Protein AF-A0A3B5LDI6-F1 (afdb_monomer_lite)

Foldseek 3Di:
DDDDDDDDDDDPDPPVVVVVVVVVVVVVVQVVLLVLLFDKDKWFKAFLVGHTFWMKIKGKDWDDDPNHTWIWIWIKTWGDDPNWTWIKIKIFTAGSVRDTPDMDIDTDTHDDFDQPPDPPPDGDGPPPPPPPPDDDDDDDVVVCVQEDEPRSVLSVQLVCFLVLHDDPPDWGWYADPVRDTDIKGKDWDDFDAPPPHRFTWTKIKMWAADPVGDIKIKIWIAGNSSHTAKIDIPPDSIIIGHDPPPPPPVPDD

Organism: NCBI:txid32473

Structure (mmCIF, N/CA/C/O backbone):
data_AF-A0A3B5LDI6-F1
#
_entry.id   AF-A0A3B5LDI6-F1
#
loop_
_atom_site.group_PDB
_atom_site.id
_atom_site.type_symbol
_atom_site.label_atom_id
_atom_site.label_alt_id
_atom_site.label_comp_id
_atom_site.label_asym_id
_atom_site.label_entity_id
_atom_site.label_seq_id
_atom_site.pdbx_PDB_ins_code
_atom_site.Cartn_x
_atom_site.Cartn_y
_atom_site.Cartn_z
_atom_site.occupancy
_atom_site.B_iso_or_equiv
_atom_site.auth_seq_id
_atom_site.auth_comp_id
_atom_site.auth_asym_id
_atom_site.auth_atom_id
_atom_site.pdbx_PDB_model_num
ATOM 1 N N . MET A 1 1 ? -38.873 20.468 -71.335 1.00 37.47 1 MET A N 1
ATOM 2 C CA . MET A 1 1 ? -37.645 19.733 -71.673 1.00 37.47 1 MET A CA 1
ATOM 3 C C . MET A 1 1 ? -36.517 20.671 -71.314 1.00 37.47 1 MET A C 1
ATOM 5 O O . MET A 1 1 ? -36.464 21.736 -71.907 1.00 37.47 1 MET A O 1
ATOM 9 N N . GLU A 1 2 ? -35.698 20.463 -70.305 1.00 40.50 2 GLU A N 1
ATOM 10 C CA . GLU A 1 2 ? -35.574 19.485 -69.218 1.00 40.50 2 GLU A CA 1
ATOM 11 C C . GLU A 1 2 ? -34.598 20.152 -68.221 1.00 40.50 2 GLU A C 1
ATOM 13 O O . GLU A 1 2 ? -33.988 21.171 -68.550 1.00 40.50 2 GLU A O 1
ATOM 18 N N . GLU A 1 3 ? -34.572 19.650 -66.994 1.00 49.72 3 GLU A N 1
ATOM 19 C CA . GLU A 1 3 ? -33.883 20.182 -65.812 1.00 49.72 3 GLU A CA 1
ATOM 20 C C . GLU A 1 3 ? -32.359 20.307 -65.969 1.00 49.72 3 GLU A C 1
ATOM 22 O O . GLU A 1 3 ? -31.753 19.555 -66.723 1.00 49.72 3 GLU A O 1
ATOM 27 N N . ASP A 1 4 ? -31.742 21.191 -65.178 1.00 40.59 4 ASP A N 1
ATOM 28 C CA . ASP A 1 4 ? -30.446 20.874 -64.570 1.00 40.59 4 ASP A CA 1
ATOM 29 C C . ASP A 1 4 ? -30.404 21.458 -63.149 1.00 40.59 4 ASP A C 1
ATOM 31 O O . ASP A 1 4 ? -30.258 22.663 -62.925 1.00 40.59 4 ASP A O 1
ATOM 35 N N . ASP A 1 5 ? -30.640 20.552 -62.204 1.00 46.22 5 ASP A N 1
ATOM 36 C CA . ASP A 1 5 ? -30.519 20.695 -60.759 1.00 46.22 5 ASP A CA 1
ATOM 37 C C . ASP A 1 5 ? -29.039 20.508 -60.388 1.00 46.22 5 ASP A C 1
ATOM 39 O O . ASP A 1 5 ? -28.423 19.496 -60.724 1.00 46.22 5 ASP A O 1
ATOM 43 N N . VAL A 1 6 ? -28.434 21.501 -59.736 1.00 46.81 6 VAL A N 1
ATOM 44 C CA . VAL A 1 6 ? -27.050 21.403 -59.253 1.00 46.81 6 VAL A CA 1
ATOM 45 C C . VAL A 1 6 ? -27.102 20.756 -57.870 1.00 46.81 6 VAL A C 1
ATOM 47 O O . VAL A 1 6 ? -27.636 21.382 -56.950 1.00 46.81 6 VAL A O 1
ATOM 50 N N . PRO A 1 7 ? -26.538 19.551 -57.657 1.00 46.88 7 PRO A N 1
ATOM 51 C CA . PRO A 1 7 ? -26.555 18.960 -56.335 1.00 46.88 7 PRO A CA 1
ATOM 52 C C . PRO A 1 7 ? -25.605 19.745 -55.429 1.00 46.88 7 PRO A C 1
ATOM 54 O O . PRO A 1 7 ? -24.442 19.992 -55.762 1.00 46.88 7 PRO A O 1
ATOM 57 N N . ALA A 1 8 ? -26.119 20.139 -54.266 1.00 46.78 8 ALA A N 1
ATOM 58 C CA . ALA A 1 8 ? -25.320 20.659 -53.173 1.00 46.78 8 ALA A CA 1
ATOM 59 C C . ALA A 1 8 ? -24.258 19.619 -52.785 1.00 46.78 8 ALA A C 1
ATOM 61 O O . ALA A 1 8 ? -24.575 18.472 -52.471 1.00 46.78 8 ALA A O 1
ATOM 62 N N . VAL A 1 9 ? -22.995 20.040 -52.816 1.00 41.62 9 VAL A N 1
ATOM 63 C CA . VAL A 1 9 ? -21.861 19.282 -52.288 1.00 41.62 9 VAL A CA 1
ATOM 64 C C . 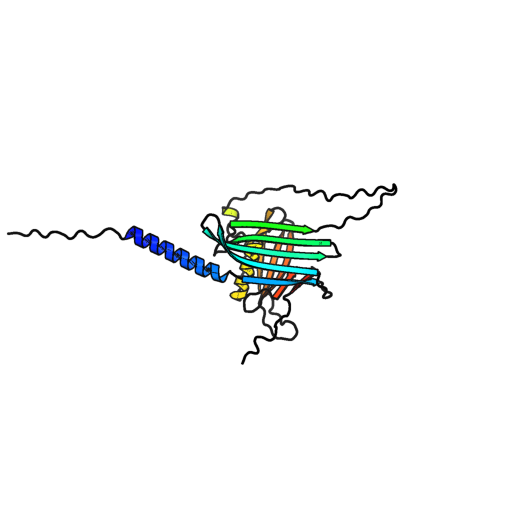VAL A 1 9 ? -22.118 19.027 -50.804 1.00 41.62 9 VAL A C 1
ATOM 66 O O . VAL A 1 9 ? -22.148 19.962 -50.005 1.00 41.62 9 VAL A O 1
ATOM 69 N N . ALA A 1 10 ? -22.331 17.761 -50.447 1.00 48.41 10 ALA A N 1
ATOM 70 C CA . ALA A 1 10 ? -22.313 17.318 -49.065 1.00 48.41 10 ALA A CA 1
ATOM 71 C C . ALA A 1 10 ? -20.888 17.492 -48.522 1.00 48.41 10 ALA A C 1
ATOM 73 O O . ALA A 1 10 ? -19.922 16.997 -49.100 1.00 48.41 10 ALA A O 1
ATOM 74 N N . THR A 1 11 ? -20.766 18.242 -47.433 1.00 48.44 11 THR A N 1
ATOM 75 C CA . THR A 1 11 ? -19.534 18.427 -46.667 1.00 48.44 11 THR A CA 1
ATOM 76 C C . THR A 1 11 ? -19.107 17.104 -46.033 1.00 48.44 11 THR A C 1
ATOM 78 O O . THR A 1 11 ? -19.660 16.692 -45.016 1.00 48.44 11 THR A O 1
ATOM 81 N N . GLU A 1 12 ? -18.112 16.445 -46.624 1.00 53.09 12 GLU A N 1
ATOM 82 C CA . GLU A 1 12 ? -17.308 15.413 -45.967 1.00 53.09 12 GLU A CA 1
ATOM 83 C C . GLU A 1 12 ? -16.320 16.096 -45.009 1.00 53.09 12 GLU A C 1
ATOM 85 O O . GLU A 1 12 ? -15.221 16.481 -45.399 1.00 53.09 12 GLU A O 1
ATOM 90 N N . SER A 1 13 ? -16.719 16.303 -43.754 1.00 55.59 13 SER A N 1
ATOM 91 C CA . SER A 1 13 ? -15.812 16.788 -42.698 1.00 55.59 13 SER A CA 1
ATOM 92 C C . SER A 1 13 ? -16.062 16.145 -41.328 1.00 55.59 13 SER A C 1
ATOM 94 O O . SER A 1 13 ? -15.624 16.670 -40.317 1.00 55.59 13 SER A O 1
ATOM 96 N N . GLN A 1 14 ? -16.766 15.012 -41.269 1.00 60.31 14 GLN A N 1
ATOM 97 C CA . GLN A 1 14 ? -17.229 14.421 -40.005 1.00 60.31 14 GLN A CA 1
ATOM 98 C C . GLN A 1 14 ? -16.306 13.390 -39.310 1.00 60.31 14 GLN A C 1
ATOM 100 O O . GLN A 1 14 ? -16.388 13.305 -38.089 1.00 60.31 14 GLN A O 1
ATOM 105 N N . PRO A 1 15 ? -15.421 12.616 -39.975 1.00 58.84 15 PRO A N 1
ATOM 106 C CA . PRO A 1 15 ? -14.745 11.515 -39.279 1.00 58.84 15 PRO A CA 1
ATOM 107 C C . PRO A 1 15 ? -13.576 11.939 -38.374 1.00 58.84 15 PRO A C 1
ATOM 109 O O . PRO A 1 15 ? -13.293 11.244 -37.404 1.00 58.84 15 PRO A O 1
ATOM 112 N N . GLU A 1 16 ? -12.892 13.052 -38.657 1.00 64.12 16 GLU A N 1
ATOM 113 C CA . GLU A 1 16 ? -11.755 13.516 -37.839 1.00 64.12 16 GLU A CA 1
ATOM 114 C C . GLU A 1 16 ? -12.220 14.242 -36.566 1.00 64.12 16 GLU A C 1
ATOM 116 O O . GLU A 1 16 ? -11.686 14.000 -35.486 1.00 64.12 16 GLU A O 1
ATOM 121 N N . GLU A 1 17 ? -13.273 15.056 -36.670 1.00 72.81 17 GLU A N 1
ATOM 122 C CA . GLU A 1 17 ? -13.843 15.812 -35.546 1.00 72.81 17 GLU A CA 1
ATOM 123 C C . GLU A 1 17 ? -14.545 14.883 -34.532 1.00 72.81 17 GLU A C 1
ATOM 125 O O . GLU A 1 17 ? -14.425 15.072 -33.321 1.00 72.81 17 GLU A O 1
ATOM 130 N N . GLU A 1 18 ? -15.207 13.816 -35.004 1.00 69.69 18 GLU A N 1
ATOM 131 C CA . GLU A 1 18 ? -15.782 12.770 -34.141 1.00 69.69 18 GLU A CA 1
ATOM 132 C C . GLU A 1 18 ? -14.704 11.946 -33.412 1.00 69.69 18 GLU A C 1
ATOM 134 O O . GLU A 1 18 ? -14.900 11.560 -32.257 1.00 69.69 18 GLU A O 1
ATOM 139 N N . LEU A 1 19 ? -13.555 11.694 -34.053 1.00 69.56 19 LEU A N 1
ATOM 140 C CA . LEU A 1 19 ? -12.447 10.945 -33.453 1.00 69.56 19 LEU A CA 1
ATOM 141 C C . LEU A 1 19 ? -11.716 11.767 -32.378 1.00 69.56 19 LEU A C 1
ATOM 143 O O . LEU A 1 19 ? -11.368 11.223 -31.328 1.00 69.56 19 LEU A O 1
ATOM 147 N N . GLU A 1 20 ? -11.519 13.070 -32.608 1.00 75.44 20 GLU A N 1
ATOM 148 C CA . GLU A 1 20 ? -10.975 13.985 -31.596 1.00 75.44 20 GLU A CA 1
ATOM 149 C C . GLU A 1 20 ? -11.929 14.154 -30.409 1.00 75.44 20 GLU A C 1
ATOM 151 O O . GLU A 1 20 ? -11.493 14.063 -29.261 1.00 75.44 20 GLU A O 1
ATOM 156 N N . ALA A 1 21 ? -13.233 14.315 -30.659 1.00 70.19 21 ALA A N 1
ATOM 157 C CA . ALA A 1 21 ? -14.228 14.414 -29.592 1.00 70.19 21 ALA A CA 1
ATOM 158 C C . ALA A 1 21 ? -14.269 13.146 -28.719 1.00 70.19 21 ALA A C 1
ATOM 160 O O . ALA A 1 21 ? -14.286 13.244 -27.491 1.00 70.19 21 ALA A O 1
ATOM 161 N N . ALA A 1 22 ? -14.213 11.959 -29.334 1.00 67.00 22 ALA A N 1
ATOM 162 C CA . ALA A 1 22 ? -14.159 10.689 -28.609 1.00 67.00 22 ALA A CA 1
ATOM 163 C C . ALA A 1 22 ? -12.855 10.524 -27.802 1.00 67.00 22 ALA A C 1
ATOM 165 O O . ALA A 1 22 ? -12.875 10.000 -26.684 1.00 67.00 22 ALA A O 1
ATOM 166 N N . ALA A 1 23 ? -11.721 10.984 -28.342 1.00 70.19 23 ALA A N 1
ATOM 167 C CA . ALA A 1 23 ? -10.441 10.960 -27.636 1.00 70.19 23 ALA A CA 1
ATOM 168 C C . ALA A 1 23 ? -10.435 11.907 -26.423 1.00 70.19 23 ALA A C 1
ATOM 170 O O . ALA A 1 23 ? -9.952 11.530 -25.354 1.00 70.19 23 ALA A O 1
ATOM 171 N N . GLU A 1 24 ? -10.997 13.109 -26.557 1.00 72.38 24 GLU A N 1
ATOM 172 C CA . GLU A 1 24 ? -11.124 14.073 -25.457 1.00 72.38 24 GLU A CA 1
ATOM 173 C C . GLU A 1 24 ? -12.099 13.593 -24.370 1.00 72.38 24 GLU A C 1
ATOM 175 O O . GLU A 1 24 ? -11.802 13.712 -23.179 1.00 72.38 24 GLU A O 1
ATOM 180 N N . GLU A 1 25 ? -13.221 12.968 -24.743 1.00 72.12 25 GLU A N 1
ATOM 181 C CA . GLU A 1 25 ? -14.159 12.383 -23.774 1.00 72.12 25 GLU A CA 1
ATOM 182 C C . GLU A 1 25 ? -13.515 11.233 -22.978 1.00 72.12 25 GLU A C 1
ATOM 184 O O . GLU A 1 25 ? -13.640 11.181 -21.750 1.00 72.12 25 GLU A O 1
ATOM 189 N N . SER A 1 26 ? -12.743 10.367 -23.649 1.00 69.31 26 SER A N 1
ATOM 190 C CA . SER A 1 26 ? -11.982 9.289 -22.999 1.00 69.31 26 SER A CA 1
ATOM 191 C C . SER A 1 26 ? -10.950 9.829 -22.004 1.00 69.31 26 SER A C 1
ATOM 193 O O . SER A 1 26 ? -10.861 9.324 -20.882 1.00 69.31 26 SER A O 1
ATOM 195 N N . LYS A 1 27 ? -10.196 10.874 -22.379 1.00 72.25 27 LYS A N 1
ATOM 196 C CA . LYS A 1 27 ? -9.229 11.526 -21.478 1.00 72.25 27 LYS A CA 1
ATOM 197 C C . LYS A 1 27 ? -9.919 12.132 -20.260 1.00 72.25 27 LYS A C 1
ATOM 199 O O . LYS A 1 27 ? -9.466 11.933 -19.136 1.00 72.25 27 LYS A O 1
ATOM 204 N N . HIS A 1 28 ? -11.041 12.824 -20.458 1.00 74.50 28 HIS A N 1
ATOM 205 C CA . HIS A 1 28 ? -11.775 13.453 -19.361 1.00 74.50 28 HIS A CA 1
ATOM 206 C C . HIS A 1 28 ? -12.363 12.416 -18.383 1.00 74.50 28 HIS A C 1
ATOM 208 O O . HIS A 1 28 ? -12.380 12.632 -17.163 1.00 74.50 28 HIS A O 1
ATOM 214 N N . GLU A 1 29 ? -12.839 11.266 -18.882 1.00 73.81 29 GLU A N 1
ATOM 215 C CA . GLU A 1 29 ? -13.284 10.159 -18.025 1.00 73.81 29 GLU A CA 1
ATOM 216 C C . GLU A 1 29 ? -12.118 9.570 -17.214 1.00 73.81 29 GLU A C 1
ATOM 218 O O . GLU A 1 29 ? -12.270 9.282 -16.020 1.00 73.81 29 GLU A O 1
ATOM 223 N N . GLU A 1 30 ? -10.951 9.416 -17.839 1.00 74.81 30 GLU A N 1
ATOM 224 C CA . GLU A 1 30 ? -9.737 8.918 -17.193 1.00 74.81 30 GLU A CA 1
ATOM 225 C C . GLU A 1 30 ? -9.221 9.878 -16.112 1.00 74.81 30 GLU A C 1
ATOM 227 O O . GLU A 1 30 ? -9.039 9.464 -14.964 1.00 74.81 30 GLU A O 1
ATOM 232 N N . GLU A 1 31 ? -9.113 11.176 -16.403 1.00 75.38 31 GLU A N 1
ATOM 233 C CA . GLU A 1 31 ? -8.757 12.207 -15.417 1.00 75.38 31 GLU A CA 1
ATOM 234 C C . GLU A 1 31 ? -9.732 12.221 -14.230 1.00 75.38 31 GLU A C 1
ATOM 236 O O . GLU A 1 31 ? -9.322 12.263 -13.066 1.00 75.38 31 GLU A O 1
ATOM 241 N N . SER A 1 32 ? -11.034 12.084 -14.502 1.00 79.56 32 SER A N 1
ATOM 242 C CA . SER A 1 32 ? -12.073 12.003 -13.466 1.00 79.56 32 SER A CA 1
ATOM 243 C C . SER A 1 32 ? -11.948 10.751 -12.584 1.00 79.56 32 SER A C 1
ATOM 245 O O . SER A 1 32 ? -12.346 10.764 -11.409 1.00 79.56 32 SER A O 1
ATOM 247 N N . LYS A 1 33 ? -11.429 9.640 -13.127 1.00 81.44 33 LYS A N 1
ATOM 248 C CA . LYS A 1 33 ? -11.108 8.424 -12.359 1.00 81.44 33 LYS A CA 1
ATOM 249 C C . LYS A 1 33 ? -9.853 8.638 -11.518 1.00 81.44 33 LYS A C 1
ATOM 251 O O . LYS A 1 33 ? -9.893 8.353 -10.319 1.00 81.44 33 LYS A O 1
ATOM 256 N N . LEU A 1 34 ? -8.793 9.191 -12.108 1.00 83.44 34 LEU A N 1
ATOM 257 C CA . LEU A 1 34 ? -7.514 9.453 -11.441 1.00 83.44 34 LEU A CA 1
ATOM 258 C C . LEU A 1 34 ? -7.659 10.462 -10.294 1.00 83.44 34 LEU A C 1
ATOM 260 O O . LEU A 1 34 ? -7.063 10.280 -9.233 1.00 83.44 34 LEU A O 1
ATOM 264 N N . GLN A 1 35 ? -8.517 11.478 -10.437 1.00 86.38 35 GLN A N 1
ATOM 265 C CA . GLN A 1 35 ? -8.743 12.479 -9.388 1.00 86.38 35 GLN A CA 1
ATOM 266 C C . GLN A 1 35 ? -9.269 11.859 -8.083 1.00 86.38 35 GLN A C 1
ATOM 268 O O . GLN A 1 35 ? -8.972 12.346 -6.992 1.00 86.38 35 GLN A O 1
ATOM 273 N N . LYS A 1 36 ? -10.002 10.740 -8.162 1.00 82.81 36 LYS A N 1
ATOM 274 C CA . LYS A 1 36 ? -10.495 10.003 -6.982 1.00 82.81 36 LYS A CA 1
ATOM 275 C C . LYS A 1 36 ? -9.390 9.229 -6.257 1.00 82.81 36 LYS A C 1
ATOM 277 O O . LYS A 1 36 ? -9.611 8.781 -5.131 1.00 82.81 36 LYS A O 1
ATOM 282 N N . CYS A 1 37 ? -8.230 9.063 -6.887 1.00 84.38 37 CYS A N 1
ATOM 283 C CA . CYS A 1 37 ? -7.062 8.395 -6.321 1.00 84.38 37 CYS A CA 1
ATOM 284 C C . CYS A 1 37 ? -6.137 9.355 -5.560 1.00 84.38 37 CYS A C 1
ATOM 286 O O . CYS A 1 37 ? -5.249 8.874 -4.867 1.00 84.38 37 CYS A O 1
ATOM 288 N N . VAL A 1 38 ? -6.347 10.675 -5.641 1.00 92.81 38 VAL A N 1
ATOM 289 C CA . VAL A 1 38 ? -5.506 11.692 -4.987 1.00 92.81 38 VAL A CA 1
ATOM 290 C C . VAL A 1 38 ? -5.809 11.778 -3.492 1.00 92.81 38 VAL A C 1
ATOM 292 O O . VAL A 1 38 ? -6.956 11.977 -3.086 1.00 92.81 38 VAL A O 1
ATOM 295 N N . PHE A 1 39 ? -4.779 11.656 -2.655 1.00 94.19 39 PHE A N 1
ATOM 296 C CA . PHE A 1 39 ? -4.866 11.857 -1.205 1.00 94.19 39 PHE A CA 1
ATOM 297 C C . PHE A 1 39 ? -3.471 11.994 -0.584 1.00 94.19 39 PHE A C 1
ATOM 299 O O . PHE A 1 39 ? -2.461 11.720 -1.221 1.00 94.19 39 PHE A O 1
ATOM 306 N N . SER A 1 40 ? -3.415 12.372 0.693 1.00 94.75 40 SER A N 1
ATOM 307 C CA . SER A 1 40 ? -2.191 12.332 1.496 1.00 94.75 40 SER A CA 1
ATOM 308 C C . SER A 1 40 ? -2.516 11.990 2.947 1.00 94.75 40 SER A C 1
ATOM 310 O O . SER A 1 40 ? -3.511 12.488 3.476 1.00 94.75 40 SER A O 1
ATOM 312 N N . GLU A 1 41 ? -1.723 11.123 3.578 1.00 92.94 41 GLU A N 1
ATOM 313 C CA . GLU A 1 41 ? -1.900 10.680 4.963 1.00 92.94 41 GLU A CA 1
ATOM 314 C C . GLU A 1 41 ? -0.572 10.393 5.678 1.00 92.94 41 GLU A C 1
ATOM 316 O O . GLU A 1 41 ? 0.446 10.102 5.050 1.00 92.94 41 GLU A O 1
ATOM 321 N N . SER A 1 42 ? -0.593 10.470 7.012 1.00 92.00 42 SER A N 1
ATOM 322 C CA . SER A 1 42 ? 0.536 10.129 7.881 1.00 92.00 42 SER A CA 1
ATOM 323 C C . SER A 1 42 ? 0.061 9.419 9.156 1.00 92.00 42 SER A C 1
ATOM 325 O O . SER A 1 42 ? -1.021 9.692 9.687 1.00 92.00 42 SER A O 1
ATOM 327 N N . LEU A 1 43 ? 0.855 8.451 9.607 1.00 91.69 43 LEU A N 1
ATOM 328 C CA . LEU A 1 43 ? 0.637 7.579 10.753 1.00 91.69 43 LEU A CA 1
ATOM 329 C C . LEU A 1 43 ? 1.921 7.518 11.592 1.00 91.69 43 LEU A C 1
ATOM 331 O O . LEU A 1 43 ? 3.030 7.511 11.061 1.00 91.69 43 LEU A O 1
ATOM 335 N N . LEU A 1 44 ? 1.787 7.370 12.909 1.00 91.00 44 LEU A N 1
ATOM 336 C CA . LEU A 1 44 ? 2.923 7.051 13.774 1.00 91.00 44 LEU A CA 1
ATOM 337 C C . LEU A 1 44 ? 3.221 5.562 13.735 1.00 91.00 44 LEU A C 1
ATOM 339 O O . LEU A 1 44 ? 2.322 4.727 13.837 1.00 91.00 44 LEU A O 1
ATOM 343 N N . VAL A 1 45 ? 4.505 5.237 13.683 1.00 89.25 45 VAL A N 1
ATOM 344 C CA . VAL A 1 45 ? 5.015 3.887 13.900 1.00 89.25 45 VAL A CA 1
ATOM 345 C C . VAL A 1 45 ? 5.236 3.722 15.400 1.00 89.25 45 VAL A C 1
ATOM 347 O O . VAL A 1 45 ? 6.020 4.457 15.999 1.00 89.25 45 VAL A O 1
ATOM 350 N N . MET A 1 46 ? 4.535 2.780 16.024 1.00 88.81 46 MET A N 1
ATOM 351 C CA . MET A 1 46 ? 4.550 2.563 17.471 1.00 88.81 46 MET A CA 1
ATOM 352 C C . MET A 1 46 ? 5.012 1.149 17.825 1.00 88.81 46 MET A C 1
ATOM 354 O O . MET A 1 46 ? 4.684 0.192 17.123 1.00 88.81 46 MET A O 1
ATOM 358 N N . SER A 1 47 ? 5.717 1.006 18.945 1.00 87.25 47 SER A N 1
ATOM 359 C CA . SER A 1 47 ? 5.979 -0.293 19.567 1.00 87.25 47 SER A CA 1
ATOM 360 C C . SER A 1 47 ? 4.740 -0.820 20.293 1.00 87.25 47 SER A C 1
ATOM 362 O O . SER A 1 47 ? 3.847 -0.054 20.671 1.00 87.25 47 SER A O 1
ATOM 364 N N . ASP A 1 48 ? 4.704 -2.124 20.564 1.00 82.88 48 ASP A N 1
ATOM 365 C CA . ASP A 1 48 ? 3.643 -2.740 21.374 1.00 82.88 48 ASP A CA 1
ATOM 366 C C . ASP A 1 48 ? 3.571 -2.164 22.809 1.00 82.88 48 ASP A C 1
ATOM 368 O O . ASP A 1 48 ? 2.505 -2.166 23.424 1.00 82.88 48 ASP A O 1
ATOM 372 N N . CYS A 1 49 ? 4.667 -1.585 23.318 1.00 82.00 49 CYS A N 1
ATOM 373 C CA . CYS A 1 49 ? 4.707 -0.868 24.600 1.00 82.00 49 CYS A CA 1
ATOM 374 C C . CYS A 1 49 ? 4.174 0.578 24.518 1.00 82.00 49 CYS A C 1
ATOM 376 O O . CYS A 1 49 ? 4.177 1.289 25.522 1.00 82.00 49 CYS A O 1
ATOM 378 N N . GLY A 1 50 ? 3.746 1.038 23.337 1.00 81.19 50 GLY A N 1
ATOM 379 C CA . GLY A 1 50 ? 3.204 2.381 23.111 1.00 81.19 50 GLY A CA 1
ATOM 380 C C . GLY A 1 50 ? 4.248 3.469 22.839 1.00 81.19 50 GLY A C 1
ATOM 381 O O . GLY A 1 50 ? 3.885 4.641 22.752 1.00 81.19 50 GLY A O 1
ATOM 382 N N . GLY A 1 51 ? 5.526 3.111 22.689 1.00 86.19 51 GLY A N 1
ATOM 383 C CA . GLY A 1 51 ? 6.584 4.061 22.334 1.00 86.19 51 GLY A CA 1
ATOM 384 C C . GLY A 1 51 ? 6.536 4.424 20.851 1.00 86.19 51 GLY A C 1
ATOM 385 O O . GLY A 1 51 ? 6.311 3.552 20.016 1.00 86.19 51 GLY A O 1
ATOM 386 N N . VAL A 1 52 ? 6.765 5.693 20.512 1.00 90.38 52 VAL A N 1
ATOM 387 C CA . VAL A 1 52 ? 6.877 6.137 19.115 1.00 90.38 52 VAL A CA 1
ATOM 388 C C . VAL A 1 52 ? 8.262 5.771 18.586 1.00 90.38 52 VAL A C 1
ATOM 390 O O . VAL A 1 52 ? 9.271 6.174 19.159 1.00 90.38 52 VAL A O 1
ATOM 393 N N . LEU A 1 53 ? 8.294 5.000 17.504 1.00 90.56 53 LEU A N 1
ATOM 394 C CA . LEU A 1 53 ? 9.510 4.526 16.841 1.00 90.56 53 LEU A CA 1
ATOM 395 C C . LEU A 1 53 ? 9.815 5.296 15.552 1.00 90.56 53 LEU A C 1
ATOM 397 O O . LEU A 1 53 ? 10.953 5.270 15.088 1.00 90.56 53 LEU A O 1
ATOM 401 N N . GLY A 1 54 ? 8.814 5.950 14.958 1.00 92.50 54 GLY A N 1
ATOM 402 C CA . GLY A 1 54 ? 8.952 6.618 13.668 1.00 92.50 54 GLY A CA 1
ATOM 403 C C . GLY A 1 54 ? 7.625 7.070 13.062 1.00 92.50 54 GLY A C 1
ATOM 404 O O . GLY A 1 54 ? 6.613 7.172 13.760 1.00 92.50 54 GLY A O 1
ATOM 405 N N . GLU A 1 55 ? 7.632 7.297 11.753 1.00 94.19 55 GLU A N 1
ATOM 406 C CA . GLU A 1 55 ? 6.493 7.784 10.972 1.00 94.19 55 GLU A CA 1
ATOM 407 C C . GLU A 1 55 ? 6.351 6.995 9.664 1.00 94.19 55 GLU A C 1
ATOM 409 O O . GLU A 1 55 ? 7.334 6.643 9.004 1.00 94.19 55 GLU A O 1
ATOM 414 N N . PHE A 1 56 ? 5.100 6.738 9.296 1.00 94.50 56 PHE A N 1
ATOM 415 C CA . PHE A 1 56 ? 4.695 6.279 7.979 1.00 94.50 56 PHE A CA 1
ATOM 416 C C . PHE A 1 56 ? 3.894 7.386 7.294 1.00 94.50 56 PHE A C 1
ATOM 418 O O . PHE A 1 56 ? 2.948 7.896 7.883 1.00 94.50 56 PHE A O 1
ATOM 425 N N . SER A 1 57 ? 4.214 7.718 6.050 1.00 94.88 57 SER A N 1
ATOM 426 C CA . SER A 1 57 ? 3.449 8.659 5.235 1.00 94.88 57 SER A CA 1
ATOM 427 C C . SER A 1 57 ? 3.198 8.109 3.838 1.00 94.88 57 SER A C 1
ATOM 429 O O . SER A 1 57 ? 3.968 7.294 3.326 1.00 94.88 57 SER A O 1
ATOM 431 N N . MET A 1 58 ? 2.096 8.547 3.233 1.00 95.62 58 MET A N 1
ATOM 432 C CA . MET A 1 58 ? 1.716 8.189 1.872 1.00 95.62 58 MET A CA 1
ATOM 433 C C . MET A 1 58 ? 1.002 9.356 1.192 1.00 95.62 58 MET A C 1
ATOM 435 O O . MET A 1 58 ? 0.058 9.906 1.757 1.00 95.62 58 MET A O 1
ATOM 439 N N . SER A 1 59 ? 1.411 9.702 -0.025 1.00 97.06 59 SER A N 1
ATOM 440 C CA . SER A 1 59 ? 0.729 10.665 -0.889 1.00 97.06 59 SER A CA 1
ATOM 441 C C . SER A 1 59 ? 0.521 10.100 -2.287 1.00 97.06 59 SER A C 1
ATOM 443 O O . SER A 1 59 ? 1.297 9.271 -2.760 1.00 97.06 59 SER A O 1
ATOM 445 N N . VAL A 1 60 ? -0.553 10.542 -2.932 1.00 97.31 60 VAL A N 1
ATOM 446 C CA . VAL A 1 60 ? -0.878 10.232 -4.321 1.00 97.31 60 VAL A CA 1
ATOM 447 C C . VAL A 1 60 ? -1.279 11.519 -5.018 1.00 97.31 60 VAL A C 1
ATOM 449 O O . VAL A 1 60 ? -2.174 12.221 -4.542 1.00 97.31 60 VAL A O 1
ATOM 452 N N . GLU A 1 61 ? -0.632 11.813 -6.138 1.00 96.88 61 GLU A N 1
ATOM 453 C CA . GLU A 1 61 ? -0.812 13.042 -6.914 1.00 96.88 61 GLU A CA 1
ATOM 454 C C . GLU A 1 61 ? -1.029 12.708 -8.394 1.00 96.88 61 GLU A C 1
ATOM 456 O O . GLU A 1 61 ? -0.521 11.702 -8.889 1.00 96.88 61 GLU A O 1
ATOM 461 N N . LEU A 1 62 ? -1.792 13.543 -9.105 1.00 95.69 62 LEU A N 1
ATOM 462 C CA . LEU A 1 62 ? -1.931 13.435 -10.560 1.00 95.69 62 LEU A CA 1
ATOM 463 C C . LEU A 1 62 ? -0.610 13.813 -11.228 1.00 95.69 62 LEU A C 1
ATOM 465 O O . LEU A 1 62 ? 0.014 14.807 -10.858 1.00 95.69 62 LEU A O 1
ATOM 469 N N . THR A 1 63 ? -0.205 13.053 -12.237 1.00 94.69 63 THR A N 1
ATOM 470 C CA . THR A 1 63 ? 0.990 13.351 -13.025 1.00 94.69 63 THR A CA 1
ATOM 471 C C . THR A 1 63 ? 0.867 12.775 -14.433 1.00 94.69 63 THR A C 1
ATOM 473 O O . THR A 1 63 ? -0.176 12.256 -14.822 1.00 94.69 63 THR A O 1
ATOM 476 N N . HIS A 1 64 ? 1.941 12.884 -15.207 1.00 91.50 64 HIS A N 1
ATOM 477 C CA . HIS A 1 64 ? 2.078 12.221 -16.494 1.00 91.50 64 HIS A CA 1
ATOM 478 C C . HIS A 1 64 ? 3.395 11.448 -16.531 1.00 91.50 64 HIS A C 1
ATOM 480 O O . HIS A 1 64 ? 4.422 11.926 -16.035 1.00 91.50 64 HIS A O 1
ATOM 486 N N . ARG A 1 65 ? 3.393 10.276 -17.168 1.00 90.19 65 ARG A N 1
ATOM 487 C CA . ARG A 1 65 ? 4.609 9.506 -17.464 1.00 90.19 65 ARG A CA 1
ATOM 488 C C . ARG A 1 65 ? 4.571 9.122 -18.933 1.00 90.19 65 ARG A C 1
ATOM 490 O O . ARG A 1 65 ? 3.560 8.638 -19.409 1.00 90.19 65 ARG A O 1
ATOM 497 N N . ALA A 1 66 ? 5.649 9.404 -19.664 1.00 85.38 66 ALA A N 1
ATOM 498 C CA . ALA A 1 66 ? 5.711 9.174 -21.111 1.00 85.38 66 ALA A CA 1
ATOM 499 C C . ALA A 1 66 ? 4.512 9.759 -21.904 1.00 85.38 66 ALA A C 1
ATOM 501 O O . ALA A 1 66 ? 4.106 9.187 -22.905 1.00 85.38 66 ALA A O 1
ATOM 502 N N . LEU A 1 67 ? 3.996 10.925 -21.480 1.00 83.75 67 LEU A N 1
ATOM 503 C CA . LEU A 1 67 ? 2.812 11.619 -22.029 1.00 83.75 67 LEU A CA 1
ATOM 504 C C . LEU A 1 67 ? 1.451 10.972 -21.715 1.00 83.75 67 LEU A C 1
ATOM 506 O O . LEU A 1 67 ? 0.428 11.525 -22.110 1.00 83.75 67 LEU A O 1
ATOM 510 N N . GLU A 1 68 ? 1.417 9.878 -20.958 1.00 85.75 68 GLU A N 1
ATOM 511 C CA . GLU A 1 68 ? 0.179 9.246 -20.500 1.00 85.75 68 GLU A CA 1
ATOM 512 C C . GLU A 1 68 ? -0.217 9.779 -19.108 1.00 85.75 68 GLU A C 1
ATOM 514 O O . GLU A 1 68 ? 0.641 9.841 -18.211 1.00 85.75 68 GLU A O 1
ATOM 519 N N . PRO A 1 69 ? -1.486 10.189 -18.903 1.00 91.50 69 PRO A N 1
ATOM 520 C CA . PRO A 1 69 ? -2.005 10.549 -17.587 1.00 91.50 69 PRO A CA 1
ATOM 521 C C . PRO A 1 69 ? -1.887 9.381 -16.605 1.00 91.50 69 PRO A C 1
ATOM 523 O O . PRO A 1 69 ? -2.278 8.252 -16.891 1.00 91.50 69 PRO A O 1
ATOM 526 N N . CYS A 1 70 ? -1.354 9.642 -15.418 1.00 94.94 70 CYS A N 1
ATOM 527 C CA . CYS A 1 70 ? -1.237 8.637 -14.368 1.00 94.94 70 CYS A CA 1
ATOM 528 C C . CYS A 1 70 ? -1.268 9.292 -12.981 1.00 94.94 70 CYS A C 1
ATOM 530 O O . CYS A 1 70 ? -1.446 10.505 -12.836 1.00 94.94 70 CYS A O 1
ATOM 532 N N . VAL A 1 71 ? -1.111 8.488 -11.934 1.00 96.44 71 VAL A N 1
ATOM 533 C CA . VAL A 1 71 ? -0.802 8.989 -10.594 1.00 96.44 71 VAL A CA 1
ATOM 534 C C . VAL A 1 71 ? 0.602 8.595 -10.180 1.00 96.44 71 VAL A C 1
ATOM 536 O O . VAL A 1 71 ? 1.077 7.512 -10.516 1.00 96.44 71 VAL A O 1
ATOM 539 N N . ILE A 1 72 ? 1.242 9.460 -9.401 1.00 97.44 72 ILE A N 1
ATOM 540 C CA . ILE A 1 72 ? 2.455 9.125 -8.664 1.00 97.44 72 ILE A CA 1
ATOM 541 C C . ILE A 1 72 ? 2.092 8.885 -7.206 1.00 97.44 72 ILE A C 1
ATOM 543 O O . ILE A 1 72 ? 1.477 9.732 -6.559 1.00 97.44 72 ILE A O 1
ATOM 547 N N . LEU A 1 73 ? 2.452 7.711 -6.701 1.00 97.75 73 LEU A N 1
ATOM 548 C CA . LEU A 1 73 ? 2.351 7.349 -5.297 1.00 97.75 73 LEU A CA 1
ATOM 549 C C . LEU A 1 73 ? 3.730 7.462 -4.663 1.00 97.75 73 LEU A C 1
ATOM 551 O O . LEU A 1 73 ? 4.678 6.843 -5.137 1.00 97.75 73 LEU A O 1
ATOM 555 N N . HIS A 1 74 ? 3.815 8.184 -3.552 1.00 98.06 74 HIS A N 1
ATOM 556 C CA . HIS A 1 74 ? 4.982 8.194 -2.681 1.00 98.06 74 HIS A CA 1
ATOM 557 C C . HIS A 1 74 ? 4.594 7.653 -1.314 1.00 98.06 74 HIS A C 1
ATOM 559 O O . HIS A 1 74 ? 3.744 8.229 -0.642 1.00 98.06 74 HIS A O 1
ATOM 565 N N . ALA A 1 75 ? 5.241 6.579 -0.875 1.00 97.06 75 ALA A N 1
ATOM 566 C CA . ALA A 1 75 ? 5.095 6.053 0.474 1.00 97.06 75 ALA A CA 1
ATOM 567 C C . ALA A 1 75 ? 6.455 5.969 1.163 1.00 97.06 75 ALA A C 1
ATOM 569 O O . ALA A 1 75 ? 7.462 5.601 0.555 1.00 97.06 75 ALA A O 1
ATOM 570 N N . ARG A 1 76 ? 6.498 6.301 2.451 1.00 95.81 76 ARG A N 1
ATOM 571 C CA . ARG A 1 76 ? 7.715 6.230 3.257 1.00 95.81 76 ARG A CA 1
ATOM 572 C C . ARG A 1 76 ? 7.385 5.758 4.659 1.00 95.81 76 ARG A C 1
ATOM 574 O O . ARG A 1 76 ? 6.548 6.344 5.325 1.00 95.81 76 ARG A O 1
ATOM 581 N N . SER A 1 77 ? 8.100 4.749 5.128 1.00 92.69 77 SER A N 1
ATOM 582 C CA . SER A 1 77 ? 8.159 4.352 6.531 1.00 92.69 77 SER A CA 1
ATOM 583 C C . SER A 1 77 ? 9.579 4.583 7.013 1.00 92.69 77 SER A C 1
ATOM 585 O O . SER A 1 77 ? 10.507 4.045 6.419 1.00 92.69 77 SER A O 1
ATOM 587 N N . HIS A 1 78 ? 9.782 5.362 8.066 1.00 92.44 78 HIS A N 1
ATOM 588 C CA . HIS A 1 78 ? 11.111 5.550 8.643 1.00 92.44 78 HIS A CA 1
ATOM 589 C C . HIS A 1 78 ? 11.027 5.595 10.163 1.00 92.44 78 HIS A C 1
ATOM 591 O O . HIS A 1 78 ? 10.065 6.109 10.730 1.00 92.44 78 HIS A O 1
ATOM 597 N N . GLY A 1 79 ? 12.035 5.048 10.829 1.00 90.06 79 GLY A N 1
ATOM 598 C CA . GLY A 1 79 ? 12.093 5.007 12.282 1.00 90.06 79 GLY A CA 1
ATOM 599 C C . GLY A 1 79 ? 13.382 4.380 12.782 1.00 90.06 79 GLY A C 1
ATOM 600 O O . GLY A 1 79 ? 14.348 4.232 12.032 1.00 90.06 79 GLY A O 1
ATOM 601 N N . ALA A 1 80 ? 13.393 4.004 14.055 1.00 86.62 80 ALA A N 1
ATOM 602 C CA . ALA A 1 80 ? 14.476 3.236 14.647 1.00 86.62 80 ALA A CA 1
ATOM 603 C C . ALA A 1 80 ? 13.927 2.084 15.492 1.00 86.62 80 ALA A C 1
ATOM 605 O O . ALA A 1 80 ? 13.033 2.278 16.317 1.00 86.62 80 ALA A O 1
ATOM 606 N N . ILE A 1 81 ? 14.499 0.895 15.308 1.00 80.75 81 ILE A N 1
ATOM 607 C CA . ILE A 1 81 ? 14.240 -0.288 16.137 1.00 80.75 81 ILE A CA 1
ATOM 608 C C . ILE A 1 81 ? 15.532 -0.588 16.892 1.00 80.75 81 ILE A C 1
ATOM 610 O O . ILE A 1 81 ? 16.601 -0.656 16.287 1.00 80.75 81 ILE A O 1
ATOM 614 N N . ASP A 1 82 ? 15.453 -0.678 18.221 1.00 81.19 82 ASP A N 1
ATOM 615 C CA . ASP A 1 82 ? 16.610 -0.870 19.109 1.00 81.19 82 ASP A CA 1
ATOM 616 C C . ASP A 1 82 ? 17.767 0.113 18.835 1.00 81.19 82 ASP A C 1
ATOM 618 O O . ASP A 1 82 ? 18.948 -0.228 18.871 1.00 81.19 82 ASP A O 1
ATOM 622 N N . GLY A 1 83 ? 17.418 1.363 18.509 1.00 79.44 83 GLY A N 1
ATOM 623 C CA . GLY A 1 83 ? 18.374 2.428 18.189 1.00 79.44 83 GLY A CA 1
ATOM 624 C C . GLY A 1 83 ? 19.009 2.340 16.796 1.00 79.44 83 GLY A C 1
ATOM 625 O O . GLY A 1 83 ? 19.753 3.245 16.425 1.00 79.44 83 GLY A O 1
ATOM 626 N N . SER A 1 84 ? 18.704 1.308 16.006 1.00 83.25 84 SER A N 1
ATOM 627 C CA . SER A 1 84 ? 19.166 1.167 14.621 1.00 83.25 84 SER A CA 1
ATOM 628 C C . SER A 1 84 ? 18.145 1.786 13.658 1.00 83.25 84 SER A C 1
ATOM 630 O O . SER A 1 84 ? 16.998 1.330 13.626 1.00 83.25 84 SER A O 1
ATOM 632 N N . PRO A 1 85 ? 18.508 2.828 12.883 1.00 88.50 85 PRO A N 1
ATOM 633 C CA . PRO A 1 85 ? 17.601 3.427 11.909 1.00 88.50 85 PRO A CA 1
ATOM 634 C C . PRO A 1 85 ? 17.196 2.424 10.832 1.00 88.50 85 PRO A C 1
ATOM 636 O O . PRO A 1 85 ? 18.049 1.751 10.263 1.00 88.50 85 PRO A O 1
ATOM 639 N N . CYS A 1 86 ? 15.918 2.363 10.498 1.00 89.19 86 CYS A N 1
ATOM 640 C CA . CYS A 1 86 ? 15.402 1.510 9.435 1.00 89.19 86 CYS A CA 1
ATOM 641 C C . CYS A 1 86 ? 14.265 2.204 8.694 1.00 89.19 86 CYS A C 1
ATOM 643 O O . CYS A 1 86 ? 13.625 3.121 9.224 1.00 89.19 86 CYS A O 1
ATOM 645 N N . GLY A 1 87 ? 13.992 1.759 7.475 1.00 91.50 87 GLY A N 1
ATOM 646 C CA . GLY A 1 87 ? 12.884 2.301 6.717 1.00 91.50 87 GLY A CA 1
ATOM 647 C C . GLY A 1 87 ? 12.689 1.669 5.354 1.00 91.50 87 GLY A C 1
ATOM 648 O O . GLY A 1 87 ? 13.517 0.905 4.866 1.00 91.50 87 GLY A O 1
ATOM 649 N N . THR A 1 88 ? 11.577 2.053 4.748 1.00 92.44 88 THR A N 1
ATOM 650 C CA . THR A 1 88 ? 11.166 1.667 3.405 1.00 92.44 88 THR A CA 1
ATOM 651 C C . THR A 1 88 ? 10.660 2.910 2.691 1.00 92.44 88 THR A C 1
ATOM 653 O O . THR A 1 88 ? 9.946 3.721 3.287 1.00 92.44 88 THR A O 1
ATOM 656 N N . SER A 1 89 ? 10.994 3.070 1.420 1.00 95.62 89 SER A N 1
ATOM 657 C CA . SER A 1 89 ? 10.409 4.079 0.543 1.00 95.62 89 SER A CA 1
ATOM 658 C C . SER A 1 89 ? 9.969 3.445 -0.763 1.00 95.62 89 SER A C 1
ATOM 660 O O . SER A 1 89 ? 10.700 2.634 -1.324 1.00 95.62 89 SER A O 1
ATOM 662 N N . VAL A 1 90 ? 8.795 3.852 -1.234 1.00 97.44 90 VAL A N 1
ATOM 663 C CA . VAL A 1 90 ? 8.204 3.415 -2.496 1.00 97.44 90 VAL A CA 1
ATOM 664 C C . VAL A 1 90 ? 7.800 4.649 -3.289 1.00 97.44 90 VAL A C 1
ATOM 666 O O . VAL A 1 90 ? 7.110 5.518 -2.751 1.00 97.44 90 VAL A O 1
ATOM 669 N N . THR A 1 91 ? 8.215 4.718 -4.549 1.00 98.00 91 THR A N 1
ATOM 670 C CA . THR A 1 91 ? 7.697 5.673 -5.535 1.00 98.00 91 THR A CA 1
ATOM 671 C C . THR A 1 91 ? 7.151 4.880 -6.707 1.00 98.00 91 THR A C 1
ATOM 673 O O . THR A 1 91 ? 7.912 4.145 -7.317 1.00 98.00 91 THR A O 1
ATOM 676 N N . ALA A 1 92 ? 5.864 5.005 -7.025 1.00 97.44 92 ALA A N 1
ATOM 677 C CA . ALA A 1 92 ? 5.233 4.233 -8.095 1.00 97.44 92 ALA A CA 1
ATOM 678 C C . ALA A 1 92 ? 4.398 5.121 -9.021 1.00 97.44 92 ALA A C 1
ATOM 680 O O . ALA A 1 92 ? 3.624 5.949 -8.544 1.00 97.44 92 ALA A O 1
ATOM 681 N N . TYR A 1 93 ? 4.516 4.908 -10.329 1.00 96.75 93 TYR A N 1
ATOM 682 C CA . TYR A 1 93 ? 3.671 5.519 -11.355 1.00 96.75 93 TYR A CA 1
ATOM 683 C C . TYR A 1 93 ? 2.600 4.514 -11.775 1.00 96.75 93 TYR A C 1
ATOM 685 O O . TYR A 1 93 ? 2.927 3.420 -12.237 1.00 96.75 93 TYR A O 1
ATOM 693 N N . LEU A 1 94 ? 1.329 4.873 -11.590 1.00 95.44 94 LEU A N 1
ATOM 694 C CA . LEU A 1 94 ? 0.192 3.966 -11.745 1.00 95.44 94 LEU A CA 1
ATOM 695 C C . LEU A 1 94 ? -0.865 4.548 -12.686 1.00 95.44 94 LEU A C 1
ATOM 697 O O . LEU A 1 94 ? -1.263 5.703 -12.527 1.00 95.44 94 LEU A O 1
ATOM 701 N N . THR A 1 95 ? -1.377 3.740 -13.611 1.00 92.81 95 THR A N 1
ATOM 702 C CA . THR A 1 95 ? -2.522 4.118 -14.460 1.00 92.81 95 THR A CA 1
ATOM 703 C C . THR A 1 95 ? -3.838 4.132 -13.667 1.00 92.81 95 THR A C 1
ATOM 705 O O . THR A 1 95 ? -3.896 3.710 -12.504 1.00 92.81 95 THR A O 1
ATOM 708 N N . ALA A 1 96 ? -4.935 4.577 -14.293 1.00 88.69 96 ALA A N 1
ATOM 709 C CA . ALA A 1 96 ? -6.269 4.549 -13.680 1.00 88.69 96 ALA A CA 1
ATOM 710 C C . ALA A 1 96 ? -6.734 3.124 -13.314 1.00 88.69 96 ALA A C 1
ATOM 712 O O . ALA A 1 96 ? -7.506 2.946 -12.365 1.00 88.69 96 ALA A O 1
ATOM 713 N N . ASP A 1 97 ? -6.214 2.119 -14.023 1.00 89.00 97 ASP A N 1
ATOM 714 C CA . ASP A 1 97 ? -6.475 0.695 -13.801 1.00 89.00 97 ASP A CA 1
ATOM 715 C C . ASP A 1 97 ? -5.485 0.038 -12.820 1.00 89.00 97 ASP A C 1
ATOM 717 O O . ASP A 1 97 ? -5.545 -1.172 -12.594 1.00 89.00 97 ASP A O 1
ATOM 721 N N . LEU A 1 98 ? -4.630 0.841 -12.168 1.00 91.69 98 LEU A N 1
ATOM 722 C CA . LEU A 1 98 ? -3.573 0.418 -11.238 1.00 91.69 98 LEU A CA 1
ATOM 723 C C . LEU A 1 98 ? -2.448 -0.395 -11.887 1.00 91.69 98 LEU A C 1
ATOM 725 O O . LEU A 1 98 ? -1.714 -1.088 -11.177 1.00 91.69 98 LEU A O 1
ATOM 729 N N . GLU A 1 99 ? -2.290 -0.312 -1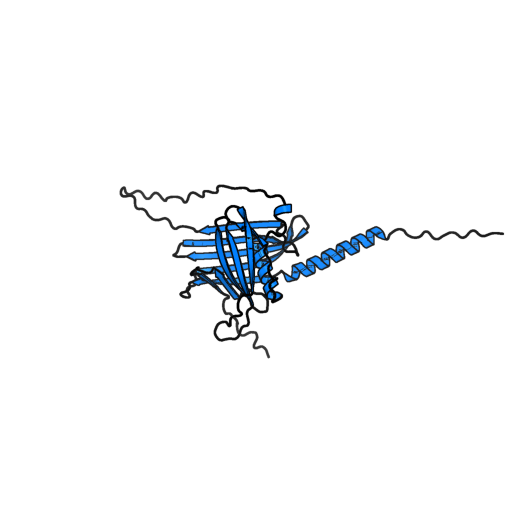3.208 1.00 92.69 99 GLU A N 1
ATOM 730 C CA . GLU A 1 99 ? -1.126 -0.889 -13.874 1.00 92.69 99 GLU A CA 1
ATOM 731 C C . GLU A 1 99 ? 0.118 -0.076 -13.519 1.00 92.69 99 GLU A C 1
ATOM 733 O O . GLU A 1 99 ? 0.088 1.155 -13.482 1.00 92.69 99 GLU A O 1
ATOM 738 N N . VAL A 1 100 ? 1.208 -0.778 -13.219 1.00 93.81 100 VAL A N 1
ATOM 739 C CA . VAL A 1 100 ? 2.459 -0.169 -12.770 1.00 93.81 100 VAL A CA 1
ATOM 740 C C . VAL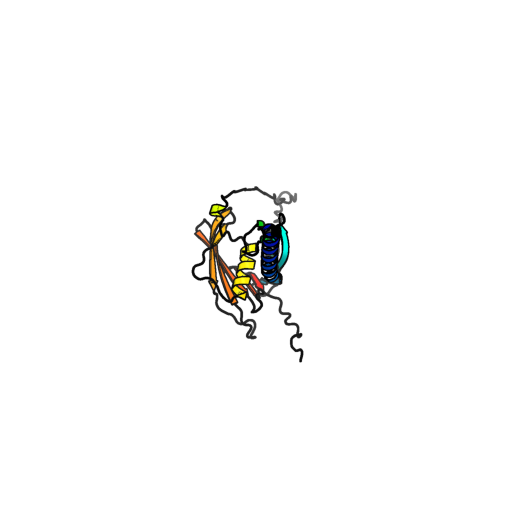 A 1 100 ? 3.307 0.153 -13.988 1.00 93.81 100 VAL A C 1
ATOM 742 O O . VAL A 1 100 ? 3.769 -0.754 -14.677 1.00 93.81 100 VAL A O 1
ATOM 745 N N . LEU A 1 101 ? 3.519 1.443 -14.236 1.00 93.31 101 LEU A N 1
ATOM 746 C CA . LEU A 1 101 ? 4.408 1.921 -15.294 1.00 93.31 101 LEU A CA 1
ATOM 747 C C . LEU A 1 101 ? 5.872 1.843 -14.848 1.00 93.31 101 LEU A C 1
ATOM 749 O O . LEU A 1 101 ? 6.746 1.473 -15.624 1.00 93.31 101 LEU A O 1
ATOM 753 N N . GLU A 1 102 ? 6.126 2.194 -13.587 1.00 94.25 102 GLU A N 1
ATOM 754 C CA . GLU A 1 102 ? 7.452 2.222 -12.969 1.00 94.25 102 GLU A CA 1
ATOM 755 C C . GLU A 1 102 ? 7.302 2.220 -11.445 1.00 94.25 102 GLU A C 1
ATOM 757 O O . GLU A 1 102 ? 6.401 2.879 -10.919 1.00 94.25 102 GLU A O 1
ATOM 762 N N . GLU A 1 103 ? 8.170 1.501 -10.731 1.00 95.31 103 GLU A N 1
ATOM 763 C CA . GLU A 1 103 ? 8.234 1.541 -9.269 1.00 95.31 103 GLU A CA 1
ATOM 764 C C . GLU A 1 103 ? 9.682 1.471 -8.776 1.00 95.31 103 GLU A C 1
ATOM 766 O O . GLU A 1 103 ? 10.409 0.533 -9.095 1.00 95.31 103 GLU A O 1
ATOM 771 N N . ASP A 1 104 ? 10.056 2.435 -7.939 1.00 94.69 104 ASP A N 1
ATOM 772 C CA . ASP A 1 104 ? 11.276 2.415 -7.142 1.00 94.69 104 ASP A CA 1
ATOM 773 C C . ASP A 1 104 ? 10.935 1.953 -5.724 1.00 94.69 104 ASP A C 1
ATOM 775 O O . ASP A 1 104 ? 10.214 2.640 -4.991 1.00 94.69 104 ASP A O 1
ATOM 779 N N . TYR A 1 105 ? 11.483 0.809 -5.315 1.00 92.31 105 TYR A N 1
ATOM 780 C CA . TYR A 1 105 ? 11.367 0.272 -3.959 1.00 92.31 105 TYR A CA 1
ATOM 781 C C . TYR A 1 105 ? 12.741 0.253 -3.288 1.00 92.31 105 TYR A C 1
ATOM 783 O O . TYR A 1 105 ? 13.697 -0.307 -3.820 1.00 92.31 105 TYR A O 1
ATOM 791 N N . HIS A 1 106 ? 12.839 0.827 -2.092 1.00 90.31 106 HIS A N 1
ATOM 792 C CA . HIS A 1 106 ? 14.074 0.836 -1.315 1.00 90.31 106 HIS A CA 1
ATOM 793 C C . HIS A 1 106 ? 13.790 0.529 0.154 1.00 90.31 106 HIS A C 1
ATOM 795 O O . HIS A 1 106 ? 13.009 1.227 0.800 1.00 90.31 106 HIS A O 1
ATOM 801 N N . GLU A 1 107 ? 14.460 -0.483 0.699 1.00 88.50 107 GLU A N 1
ATOM 802 C CA . GLU A 1 107 ? 14.379 -0.899 2.100 1.00 88.50 107 GLU A CA 1
ATOM 803 C C . GLU A 1 107 ? 15.779 -0.892 2.716 1.00 88.50 107 GLU A C 1
ATOM 805 O O . GLU A 1 107 ? 16.738 -1.350 2.098 1.00 88.50 107 GLU A O 1
ATOM 810 N N . TYR A 1 108 ? 15.914 -0.363 3.933 1.00 84.56 108 TYR A N 1
ATOM 811 C CA . TYR A 1 108 ? 17.204 -0.265 4.609 1.00 84.56 108 TYR A CA 1
ATOM 812 C C . TYR A 1 108 ? 17.105 -0.514 6.112 1.00 84.56 108 TYR A C 1
ATOM 814 O O . TYR A 1 108 ? 16.137 -0.141 6.780 1.00 84.56 108 TYR A O 1
ATOM 822 N N . VAL A 1 109 ? 18.189 -1.060 6.662 1.00 83.50 109 VAL A N 1
ATOM 823 C CA . VAL A 1 109 ? 18.466 -1.105 8.099 1.00 83.50 109 VAL A CA 1
ATOM 824 C C . VAL A 1 109 ? 19.908 -0.660 8.306 1.00 83.50 109 VAL A C 1
ATOM 826 O O . VAL A 1 109 ? 20.853 -1.313 7.870 1.00 83.50 109 VAL A O 1
ATOM 829 N N . LYS A 1 110 ? 20.092 0.474 8.976 1.00 78.44 110 LYS A N 1
ATOM 830 C CA . LYS A 1 110 ? 21.402 1.012 9.320 1.00 78.44 110 LYS A CA 1
ATOM 831 C C . LYS A 1 110 ? 21.864 0.390 10.631 1.00 78.44 110 LYS A C 1
ATOM 833 O O . LYS A 1 110 ? 21.444 0.800 11.712 1.00 78.44 110 LYS A O 1
ATOM 838 N N . VAL A 1 111 ? 22.749 -0.594 10.529 1.00 66.19 111 VAL A N 1
ATOM 839 C CA . VAL A 1 111 ? 23.366 -1.233 11.695 1.00 66.19 111 VAL A CA 1
ATOM 840 C C . VAL A 1 111 ? 24.379 -0.266 12.313 1.00 66.19 111 VAL A C 1
ATOM 842 O O . VAL A 1 111 ? 25.277 0.230 11.630 1.00 66.19 111 VAL A O 1
ATOM 845 N N . SER A 1 112 ? 24.234 0.030 13.608 1.00 53.50 112 SER A N 1
ATOM 846 C CA . SER A 1 112 ? 25.241 0.807 14.343 1.00 53.50 112 SER A CA 1
ATOM 847 C C . SER A 1 112 ? 26.558 0.022 14.416 1.00 53.50 112 SER A C 1
ATOM 849 O O . SER A 1 112 ? 26.519 -1.191 14.634 1.00 53.50 112 SER A O 1
ATOM 851 N N . PRO A 1 113 ? 27.733 0.663 14.269 1.00 51.34 113 PRO A N 1
ATOM 852 C CA . PRO A 1 113 ? 29.001 -0.045 14.360 1.00 51.34 113 PRO A CA 1
ATOM 853 C C . PRO A 1 113 ? 29.146 -0.652 15.758 1.00 51.34 113 PRO A C 1
ATOM 855 O O . PRO A 1 113 ? 29.187 0.065 16.760 1.00 51.34 113 PRO A O 1
ATOM 858 N N . LEU A 1 114 ? 29.257 -1.982 15.835 1.00 46.47 114 LEU A N 1
ATOM 859 C CA . LEU A 1 114 ? 29.839 -2.613 17.011 1.00 46.47 114 LEU A CA 1
ATOM 860 C C . LEU A 1 114 ? 31.265 -2.072 17.130 1.00 46.47 114 LEU A C 1
ATOM 862 O O . LEU A 1 114 ? 32.118 -2.358 16.289 1.00 46.47 114 LEU A O 1
ATOM 866 N N . ASN A 1 115 ? 31.526 -1.290 18.177 1.00 43.88 115 ASN A N 1
ATOM 867 C CA . ASN A 1 115 ? 32.881 -0.958 18.594 1.00 43.88 115 ASN A CA 1
ATOM 868 C C . ASN A 1 115 ? 33.549 -2.244 19.093 1.00 43.88 115 ASN A C 1
ATOM 870 O O . ASN A 1 115 ? 33.645 -2.482 20.295 1.00 43.88 115 ASN A O 1
ATOM 874 N N . ILE A 1 116 ? 33.995 -3.099 18.173 1.00 45.72 116 ILE A N 1
ATOM 875 C CA . ILE A 1 116 ? 34.932 -4.165 18.502 1.00 45.72 116 ILE A CA 1
ATOM 876 C C . ILE A 1 116 ? 36.266 -3.459 18.719 1.00 45.72 116 ILE A C 1
ATOM 878 O O . ILE A 1 116 ? 37.031 -3.205 17.787 1.00 45.72 116 ILE A O 1
ATOM 882 N N . THR A 1 117 ? 36.531 -3.086 19.967 1.00 43.78 117 THR A N 1
ATOM 883 C CA . THR A 1 117 ? 37.879 -2.773 20.424 1.00 43.78 117 THR A CA 1
ATOM 884 C C . THR A 1 117 ? 38.728 -4.017 20.198 1.00 43.78 117 THR A C 1
ATOM 886 O O . THR A 1 117 ? 38.722 -4.960 20.985 1.00 43.78 117 THR A O 1
ATOM 889 N N . SER A 1 118 ? 39.447 -4.050 19.076 1.00 44.50 118 SER A N 1
ATOM 890 C CA . SER A 1 118 ? 40.509 -5.027 18.879 1.00 44.50 118 SER A CA 1
ATOM 891 C C . SER A 1 118 ? 41.496 -4.895 20.047 1.00 44.50 118 SER A C 1
ATOM 893 O O . SER A 1 118 ? 41.866 -3.784 20.440 1.00 44.50 118 SER A O 1
ATOM 895 N N . PHE A 1 119 ? 41.942 -6.022 20.606 1.00 46.25 119 PHE A N 1
ATOM 896 C CA . PHE A 1 119 ? 42.915 -6.106 21.710 1.00 46.25 119 PHE A CA 1
ATOM 897 C C . PHE A 1 119 ? 44.309 -5.503 21.384 1.00 46.25 119 PHE A C 1
ATOM 899 O O . PHE A 1 119 ? 45.270 -5.730 22.112 1.00 46.25 119 PHE A O 1
ATOM 906 N N . GLN A 1 120 ? 44.445 -4.716 20.308 1.00 50.69 120 GLN A N 1
ATOM 907 C CA . GLN A 1 120 ? 45.665 -4.007 19.904 1.00 50.69 120 GLN A CA 1
ATOM 908 C C . GLN A 1 120 ? 45.448 -2.511 19.592 1.00 50.69 120 GLN A C 1
ATOM 910 O O . GLN A 1 120 ? 46.248 -1.894 18.891 1.00 50.69 120 GLN A O 1
ATOM 915 N N . GLY A 1 121 ? 44.408 -1.886 20.154 1.00 47.94 121 GLY A N 1
ATOM 916 C CA . GLY A 1 121 ? 44.402 -0.432 20.372 1.00 47.94 121 GLY A CA 1
ATOM 917 C C . GLY A 1 121 ? 44.334 0.450 19.120 1.00 47.94 121 GLY A C 1
ATOM 918 O O . GLY A 1 121 ? 44.722 1.616 19.184 1.00 47.94 121 GLY A O 1
ATOM 919 N N . ARG A 1 122 ? 43.826 -0.055 17.989 1.00 42.66 122 ARG A N 1
ATOM 920 C CA . ARG A 1 122 ? 43.456 0.796 16.847 1.00 42.66 122 ARG A CA 1
ATOM 921 C C . ARG A 1 122 ? 41.971 0.628 16.520 1.00 42.66 122 ARG A C 1
ATOM 923 O O . ARG A 1 122 ? 41.566 -0.483 16.172 1.00 42.66 122 ARG A O 1
ATOM 930 N N . PRO A 1 123 ? 41.153 1.693 16.629 1.00 44.78 123 PRO A N 1
ATOM 931 C CA . PRO A 1 123 ? 39.787 1.665 16.134 1.00 44.78 123 PRO A CA 1
ATOM 932 C C . PRO A 1 123 ? 39.851 1.670 14.608 1.00 44.78 123 PRO A C 1
ATOM 934 O O . PRO A 1 123 ? 40.251 2.661 14.003 1.00 44.78 123 PRO A O 1
ATOM 937 N N . ASN A 1 124 ? 39.499 0.550 13.986 1.00 43.34 124 ASN A N 1
ATOM 938 C CA . ASN A 1 124 ? 39.214 0.527 12.561 1.00 43.34 124 ASN A CA 1
ATOM 939 C C . ASN A 1 124 ? 37.689 0.455 12.441 1.00 43.34 124 ASN A C 1
ATOM 941 O O . ASN A 1 124 ? 37.129 -0.584 12.800 1.00 43.34 124 ASN A O 1
ATOM 945 N N . PRO A 1 125 ? 36.985 1.531 12.043 1.00 46.94 125 PRO A N 1
ATOM 946 C CA . PRO A 1 125 ? 35.564 1.410 11.767 1.00 46.94 125 PRO A CA 1
ATOM 947 C C . PRO A 1 125 ? 35.418 0.417 10.612 1.00 46.94 125 PRO A C 1
ATOM 949 O O . PRO A 1 125 ? 35.965 0.640 9.532 1.00 46.94 125 PRO A O 1
ATOM 952 N N . LEU A 1 126 ? 34.734 -0.709 10.843 1.00 45.53 126 LEU A N 1
ATOM 953 C CA . LEU A 1 126 ? 34.233 -1.515 9.737 1.00 45.53 126 LEU A CA 1
ATOM 954 C C . LEU A 1 126 ? 33.231 -0.629 9.001 1.00 45.53 126 LEU A C 1
ATOM 956 O O . LEU A 1 126 ? 32.118 -0.409 9.472 1.00 45.53 126 LEU A O 1
ATOM 960 N N . TRP A 1 127 ? 33.663 -0.065 7.879 1.00 46.81 127 TRP A N 1
ATOM 961 C CA . TRP A 1 127 ? 32.765 0.550 6.922 1.00 46.81 127 TRP A CA 1
ATOM 962 C C . TRP A 1 127 ? 31.770 -0.533 6.515 1.00 46.81 127 TRP A C 1
ATOM 964 O O . TRP A 1 127 ? 32.181 -1.617 6.094 1.00 46.81 127 TRP A O 1
ATOM 974 N N . ALA A 1 128 ? 30.476 -0.262 6.693 1.00 43.06 128 ALA A N 1
ATOM 975 C CA . ALA A 1 128 ? 29.444 -1.023 6.017 1.00 43.06 128 ALA A CA 1
ATOM 976 C C . ALA A 1 128 ? 29.787 -0.942 4.528 1.00 43.06 128 ALA A C 1
ATOM 978 O O . ALA A 1 128 ? 29.767 0.133 3.934 1.00 43.06 128 ALA A O 1
ATOM 979 N N . LYS A 1 129 ? 30.258 -2.053 3.967 1.00 37.31 129 LYS A N 1
ATOM 980 C CA . LYS A 1 129 ? 30.436 -2.170 2.532 1.00 37.31 129 LYS A CA 1
ATOM 981 C C . LYS A 1 129 ? 29.018 -2.171 1.979 1.00 37.31 129 LYS A C 1
ATOM 983 O O . LYS A 1 129 ? 28.314 -3.157 2.178 1.00 37.31 129 LYS A O 1
ATOM 988 N N . ASP A 1 130 ? 28.603 -1.070 1.361 1.00 42.88 130 ASP A N 1
ATOM 989 C CA . ASP A 1 130 ? 27.446 -1.074 0.472 1.00 42.88 130 ASP A CA 1
ATOM 990 C C . ASP A 1 130 ? 27.768 -2.093 -0.627 1.00 42.88 130 ASP A C 1
ATOM 992 O O . ASP A 1 130 ? 28.579 -1.851 -1.522 1.00 42.88 130 ASP A O 1
ATOM 996 N N . VAL A 1 131 ? 27.252 -3.309 -0.465 1.00 44.62 131 VAL A N 1
ATOM 997 C CA . VAL A 1 131 ? 27.250 -4.332 -1.506 1.00 44.62 131 VAL A CA 1
ATOM 998 C C . VAL A 1 131 ? 25.926 -4.149 -2.230 1.00 44.62 131 VAL A C 1
ATOM 1000 O O . VAL A 1 131 ? 24.932 -4.778 -1.887 1.00 44.62 131 VAL A O 1
ATOM 1003 N N . THR A 1 132 ? 25.893 -3.230 -3.187 1.00 50.66 132 THR A N 1
ATOM 1004 C CA . THR A 1 132 ? 24.851 -3.198 -4.213 1.00 50.66 132 THR A CA 1
ATOM 1005 C C . THR A 1 132 ? 25.286 -4.159 -5.313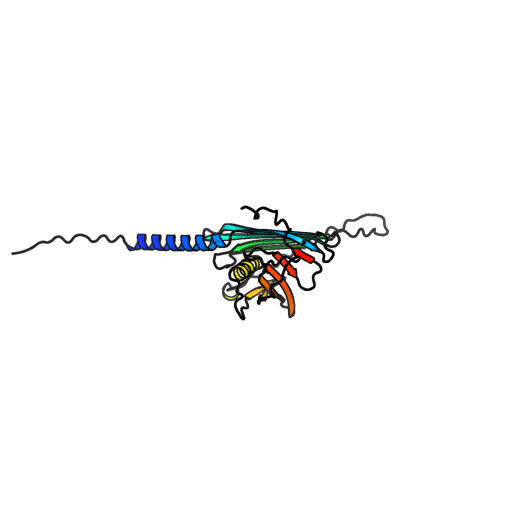 1.00 50.66 132 THR A C 1
ATOM 1007 O O . THR A 1 132 ? 25.960 -3.781 -6.268 1.00 50.66 132 THR A O 1
ATOM 1010 N N . GLU A 1 133 ? 24.983 -5.443 -5.135 1.00 56.56 133 GLU A N 1
ATOM 1011 C CA . GLU A 1 133 ? 24.923 -6.358 -6.272 1.00 56.56 133 GLU A CA 1
ATOM 1012 C C . GLU A 1 133 ? 23.606 -6.060 -6.997 1.00 56.56 133 GLU A C 1
ATOM 1014 O O . GLU A 1 133 ? 22.522 -6.299 -6.470 1.00 56.56 133 GLU A O 1
ATOM 1019 N N . GLU A 1 134 ? 23.702 -5.427 -8.166 1.00 65.56 134 GLU A N 1
ATOM 1020 C CA . GLU A 1 134 ? 22.548 -5.137 -9.016 1.00 65.56 134 GLU A CA 1
ATOM 1021 C C . GLU A 1 134 ? 22.142 -6.417 -9.755 1.00 65.56 134 GLU A C 1
ATOM 1023 O O . GLU A 1 134 ? 22.683 -6.754 -10.810 1.00 65.56 134 GLU A O 1
ATOM 1028 N N . GLU A 1 135 ? 21.195 -7.160 -9.186 1.00 73.38 135 GLU A N 1
ATOM 1029 C CA . GLU A 1 135 ? 20.510 -8.237 -9.896 1.00 73.38 135 GLU A CA 1
ATOM 1030 C C . GLU A 1 135 ? 19.393 -7.646 -10.762 1.00 73.38 135 GLU A C 1
ATOM 1032 O O . GLU A 1 135 ? 18.499 -6.953 -10.277 1.00 73.38 135 GLU A O 1
ATOM 1037 N N . CYS A 1 136 ? 19.438 -7.923 -12.065 1.00 82.12 136 CYS A N 1
ATOM 1038 C CA . CYS A 1 136 ? 18.408 -7.509 -13.011 1.00 82.12 136 CYS A CA 1
ATOM 1039 C C . CYS A 1 136 ? 17.737 -8.743 -13.611 1.00 82.12 136 CYS A C 1
ATOM 1041 O O . CYS A 1 136 ? 18.392 -9.588 -14.226 1.00 82.12 136 CYS A O 1
ATOM 1043 N N . VAL A 1 137 ? 16.417 -8.830 -13.451 1.00 87.19 137 VAL A N 1
ATOM 1044 C CA . VAL A 1 137 ? 15.585 -9.888 -14.028 1.00 87.19 137 VAL A CA 1
ATOM 1045 C C . VAL A 1 137 ? 14.561 -9.247 -14.953 1.00 87.19 137 VAL A C 1
ATOM 1047 O O . VAL A 1 137 ? 13.941 -8.242 -14.620 1.00 87.19 137 VAL A O 1
ATOM 1050 N N . SER A 1 138 ? 14.383 -9.827 -16.138 1.00 90.62 138 SER A N 1
ATOM 1051 C CA . SER A 1 138 ? 13.394 -9.381 -17.119 1.00 90.62 138 SER A CA 1
ATOM 1052 C C . SER A 1 138 ? 12.358 -10.469 -17.356 1.00 90.62 138 SER A C 1
ATOM 1054 O O . SER A 1 138 ? 12.703 -11.633 -17.560 1.00 90.62 138 SER A O 1
ATOM 1056 N N . TYR A 1 139 ? 11.090 -10.072 -17.392 1.00 90.94 139 TYR A N 1
ATOM 1057 C CA . TYR A 1 139 ? 9.966 -10.959 -17.664 1.00 90.94 139 TYR A CA 1
ATOM 1058 C C . TYR A 1 139 ? 9.194 -10.487 -18.901 1.00 90.94 139 TYR A C 1
ATOM 1060 O O . TYR A 1 139 ? 9.054 -9.282 -19.115 1.00 90.94 139 TYR A O 1
ATOM 1068 N N . PRO A 1 140 ? 8.643 -11.405 -19.716 1.00 92.44 140 PRO A N 1
ATOM 1069 C CA . PRO A 1 140 ? 7.687 -11.032 -20.751 1.00 92.44 140 PRO A CA 1
ATOM 1070 C C . PRO A 1 140 ? 6.468 -10.314 -20.153 1.00 92.44 140 PRO A C 1
ATOM 1072 O O . PRO A 1 140 ? 5.880 -10.792 -19.185 1.00 92.44 140 PRO A O 1
ATOM 1075 N N . MET A 1 141 ? 6.002 -9.229 -20.776 1.00 87.19 141 MET A N 1
ATOM 1076 C CA . MET A 1 141 ? 4.805 -8.507 -20.306 1.00 87.19 141 MET A CA 1
ATOM 1077 C C . MET A 1 141 ? 3.567 -9.408 -20.176 1.00 87.19 141 MET A C 1
ATOM 1079 O O . MET A 1 141 ? 2.725 -9.196 -19.309 1.00 87.19 141 MET A O 1
ATOM 108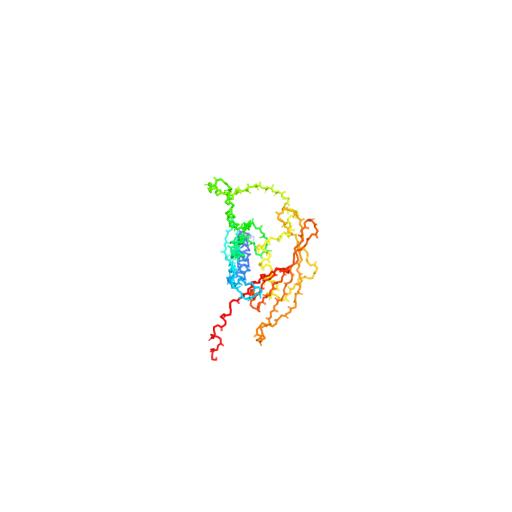3 N N . SER A 1 142 ? 3.476 -10.464 -20.990 1.00 91.25 142 SER A N 1
ATOM 1084 C CA . SER A 1 142 ? 2.388 -11.442 -20.918 1.00 91.25 142 SER A CA 1
ATOM 1085 C C . SER A 1 142 ? 2.306 -12.177 -19.577 1.00 91.25 142 SER A C 1
ATOM 1087 O O . SER A 1 142 ? 1.198 -12.509 -19.158 1.00 91.25 142 SER A O 1
ATOM 1089 N N . VAL A 1 143 ? 3.436 -12.416 -18.897 1.00 90.69 143 VAL A N 1
ATOM 1090 C CA . VAL A 1 143 ? 3.457 -13.087 -17.583 1.00 90.69 143 VAL A CA 1
ATOM 1091 C C . VAL A 1 143 ? 3.281 -12.111 -16.420 1.00 90.69 143 VAL A C 1
ATOM 1093 O O . VAL A 1 143 ? 2.876 -12.530 -15.341 1.00 90.69 143 VAL A O 1
ATOM 1096 N N . LEU A 1 144 ? 3.544 -10.818 -16.645 1.00 90.44 144 LEU A N 1
ATOM 1097 C CA . LEU A 1 144 ? 3.355 -9.748 -15.658 1.00 90.44 144 LEU A CA 1
ATOM 1098 C C . LEU A 1 144 ? 1.953 -9.129 -15.700 1.00 90.44 144 LEU A C 1
ATOM 1100 O O . LEU A 1 144 ? 1.660 -8.193 -14.958 1.00 90.44 144 LEU A O 1
ATOM 1104 N N . ARG A 1 145 ? 1.057 -9.631 -16.554 1.00 89.69 145 ARG A N 1
ATOM 1105 C CA . ARG A 1 145 ? -0.312 -9.122 -16.623 1.00 89.69 145 ARG A CA 1
ATOM 1106 C C . ARG A 1 145 ? -1.020 -9.320 -15.279 1.00 89.69 145 ARG A C 1
ATOM 1108 O O . ARG A 1 145 ? -1.218 -10.450 -14.837 1.00 89.69 145 ARG A O 1
ATOM 1115 N N . GLY A 1 146 ? -1.449 -8.219 -14.665 1.00 89.81 146 GLY A N 1
ATOM 1116 C CA . GLY A 1 146 ? -2.049 -8.230 -13.327 1.00 89.81 146 GLY A CA 1
ATOM 1117 C C . GLY A 1 146 ? -1.030 -8.275 -12.183 1.00 89.81 146 GLY A C 1
ATOM 1118 O O . GLY A 1 146 ? -1.396 -8.663 -11.070 1.00 89.81 146 GLY A O 1
ATOM 1119 N N . LEU A 1 147 ? 0.229 -7.905 -12.451 1.00 94.38 147 LEU A N 1
ATOM 1120 C CA . LEU A 1 147 ? 1.243 -7.671 -11.429 1.00 94.38 147 LEU A CA 1
ATOM 1121 C C . LEU A 1 147 ? 0.771 -6.585 -10.456 1.00 94.38 147 LEU A C 1
ATOM 1123 O O . LEU A 1 147 ? 0.354 -5.502 -10.857 1.00 94.38 147 LEU A O 1
ATOM 1127 N N . VAL A 1 148 ? 0.889 -6.886 -9.169 1.00 94.50 148 VAL A N 1
ATOM 1128 C CA . VAL A 1 148 ? 0.676 -5.960 -8.064 1.00 94.50 148 VAL A CA 1
ATOM 1129 C C . VAL A 1 148 ? 2.000 -5.789 -7.331 1.00 94.50 148 VAL A C 1
ATOM 1131 O O . VAL A 1 148 ? 2.495 -6.689 -6.657 1.00 94.50 148 VAL A O 1
ATOM 1134 N N . THR A 1 149 ? 2.576 -4.610 -7.472 1.00 95.12 149 THR A N 1
ATOM 1135 C CA . THR A 1 149 ? 3.739 -4.140 -6.716 1.00 95.12 149 THR A CA 1
ATOM 1136 C C . THR A 1 149 ? 3.320 -3.534 -5.373 1.00 95.12 149 THR A C 1
ATOM 1138 O O . THR A 1 149 ? 2.130 -3.513 -5.029 1.00 95.12 149 THR A O 1
ATOM 1141 N N . GLU A 1 150 ? 4.266 -3.035 -4.573 1.00 93.69 150 GLU A N 1
ATOM 1142 C CA . GLU A 1 150 ? 3.912 -2.485 -3.263 1.00 93.69 150 GLU A CA 1
ATOM 1143 C C . GLU A 1 150 ? 3.077 -1.204 -3.407 1.00 93.69 150 GLU A C 1
ATOM 1145 O O . GLU A 1 150 ? 2.049 -1.080 -2.732 1.00 93.69 150 GLU A O 1
ATOM 1150 N N . GLY A 1 151 ? 3.419 -0.313 -4.344 1.00 94.75 151 GLY A N 1
ATOM 1151 C CA . GLY A 1 151 ? 2.668 0.917 -4.605 1.00 94.75 151 GLY A CA 1
ATOM 1152 C C . GLY A 1 151 ? 1.241 0.655 -5.093 1.00 94.75 151 GLY A C 1
ATOM 1153 O O . GLY A 1 151 ? 0.275 1.129 -4.485 1.00 94.75 151 GLY A O 1
ATOM 1154 N N . SER A 1 152 ? 1.075 -0.170 -6.133 1.00 94.94 152 SER A N 1
ATOM 1155 C CA . SER A 1 152 ? -0.261 -0.540 -6.644 1.00 94.94 152 SER A CA 1
ATOM 1156 C C . SER A 1 152 ? -1.105 -1.254 -5.585 1.00 94.94 152 SER A C 1
ATOM 1158 O O . SER A 1 152 ? -2.307 -0.993 -5.473 1.00 94.94 152 SER A O 1
ATOM 1160 N N . SER A 1 153 ? -0.488 -2.078 -4.728 1.00 94.56 153 SER A N 1
ATOM 1161 C CA . SER A 1 153 ? -1.195 -2.729 -3.622 1.00 94.56 153 SER A CA 1
ATOM 1162 C C . SER A 1 153 ? -1.765 -1.724 -2.615 1.00 94.56 153 SER A C 1
ATOM 1164 O O . SER A 1 153 ? -2.900 -1.893 -2.169 1.00 94.56 153 SER A O 1
ATOM 1166 N N . MET A 1 154 ? -1.026 -0.663 -2.264 1.00 94.31 154 MET A N 1
ATOM 1167 C CA . MET A 1 154 ? -1.485 0.338 -1.294 1.00 94.31 154 MET A CA 1
ATOM 1168 C C . MET A 1 154 ? -2.745 1.049 -1.792 1.00 94.31 154 MET A C 1
ATOM 1170 O O . MET A 1 154 ? -3.734 1.157 -1.056 1.00 94.31 154 MET A O 1
ATOM 1174 N N . LEU A 1 155 ? -2.745 1.456 -3.063 1.00 94.12 155 LEU A N 1
ATOM 1175 C CA . LEU A 1 155 ? -3.894 2.105 -3.687 1.00 94.12 155 LEU A CA 1
ATOM 1176 C C . LEU A 1 155 ? -5.070 1.132 -3.866 1.00 94.12 155 LEU A C 1
ATOM 1178 O O . LEU A 1 155 ? -6.217 1.474 -3.557 1.00 94.12 155 LEU A O 1
ATOM 1182 N N . LEU A 1 156 ? -4.793 -0.114 -4.262 1.00 94.25 156 LEU A N 1
ATOM 1183 C CA . LEU A 1 156 ? -5.794 -1.174 -4.373 1.00 94.25 156 LEU A CA 1
ATOM 1184 C C . LEU A 1 156 ? -6.510 -1.428 -3.037 1.00 94.25 156 LEU A C 1
ATOM 1186 O O . LEU A 1 156 ? -7.742 -1.487 -2.997 1.00 94.25 156 LEU A O 1
ATOM 1190 N N . MET A 1 157 ? -5.769 -1.529 -1.928 1.00 93.81 157 MET A N 1
ATOM 1191 C CA . MET A 1 157 ? -6.348 -1.727 -0.593 1.00 93.81 157 MET A CA 1
ATOM 1192 C C . MET A 1 157 ? -7.266 -0.565 -0.186 1.00 93.81 157 MET A C 1
ATOM 1194 O O . MET A 1 157 ? -8.375 -0.802 0.305 1.00 93.81 157 MET A O 1
ATOM 1198 N N . ARG A 1 158 ? -6.852 0.683 -0.448 1.00 93.06 158 ARG A N 1
ATOM 1199 C CA . ARG A 1 158 ? -7.681 1.880 -0.211 1.00 93.06 158 ARG A CA 1
ATOM 1200 C C . ARG A 1 158 ? -8.974 1.834 -1.023 1.00 93.06 158 ARG A C 1
ATOM 1202 O O . ARG A 1 158 ? -10.054 2.098 -0.494 1.00 93.06 158 ARG A O 1
ATOM 1209 N N . LEU A 1 159 ? -8.891 1.440 -2.290 1.00 91.94 159 LEU A N 1
ATOM 1210 C CA . LEU A 1 159 ? -10.051 1.301 -3.170 1.00 91.94 159 LEU A CA 1
ATOM 1211 C C . LEU A 1 159 ? -11.014 0.196 -2.709 1.00 91.94 159 LEU A C 1
ATOM 1213 O O . LEU A 1 159 ? -12.233 0.394 -2.744 1.00 91.94 159 LEU A O 1
ATOM 1217 N N . MET A 1 160 ? -10.501 -0.944 -2.239 1.00 92.19 160 MET A N 1
ATOM 1218 C CA . MET A 1 160 ? -11.328 -1.991 -1.620 1.00 92.19 160 MET A CA 1
ATOM 1219 C C . MET A 1 160 ? -12.034 -1.472 -0.360 1.00 92.19 160 MET A C 1
ATOM 1221 O O . MET A 1 160 ? -13.219 -1.754 -0.152 1.00 92.19 160 MET A O 1
ATOM 1225 N N . ALA A 1 161 ? -11.336 -0.670 0.449 1.00 90.94 161 ALA A N 1
ATOM 1226 C CA . ALA A 1 161 ? -11.889 -0.061 1.652 1.00 90.94 161 ALA A CA 1
ATOM 1227 C C . ALA A 1 161 ? -12.973 0.984 1.365 1.00 90.94 161 ALA A C 1
ATOM 1229 O O . ALA A 1 161 ? -14.013 0.970 2.025 1.00 90.94 161 ALA A O 1
ATOM 1230 N N . LEU A 1 162 ? -12.781 1.843 0.361 1.00 89.81 162 LEU A N 1
ATOM 1231 C CA . LEU A 1 162 ? -13.790 2.811 -0.083 1.00 89.81 162 LEU A CA 1
ATOM 1232 C C . LEU A 1 162 ? -15.049 2.114 -0.609 1.00 89.81 162 LEU A C 1
ATOM 1234 O O . LEU A 1 162 ? -16.166 2.511 -0.287 1.00 89.81 162 LEU A O 1
ATOM 1238 N N . ARG A 1 163 ? -14.876 1.024 -1.365 1.00 90.19 163 ARG A N 1
ATOM 1239 C CA . ARG A 1 163 ? -15.990 0.217 -1.893 1.00 90.19 163 ARG A CA 1
ATOM 1240 C C . ARG A 1 163 ? -16.604 -0.727 -0.858 1.00 90.19 163 ARG A C 1
ATOM 1242 O O . ARG A 1 163 ? -17.598 -1.384 -1.162 1.00 90.19 163 ARG A O 1
ATOM 1249 N N . LYS A 1 164 ? -15.999 -0.837 0.333 1.00 87.88 164 LYS A N 1
ATOM 1250 C CA . LYS A 1 164 ? -16.351 -1.796 1.395 1.00 87.88 164 LYS A CA 1
ATOM 1251 C C . LYS A 1 164 ? -16.512 -3.225 0.860 1.00 87.88 164 LYS A C 1
ATOM 1253 O O . LYS A 1 164 ? -17.383 -3.976 1.303 1.00 87.88 164 LYS A O 1
ATOM 1258 N N . LYS A 1 165 ? -15.675 -3.601 -0.111 1.00 89.69 165 LYS A N 1
ATOM 1259 C CA . LYS A 1 165 ? -15.791 -4.860 -0.852 1.00 89.69 165 LYS A CA 1
ATOM 1260 C C . LYS A 1 165 ? -14.412 -5.393 -1.209 1.00 89.69 165 LYS A C 1
ATOM 1262 O O . LYS A 1 165 ? -13.651 -4.732 -1.906 1.00 89.69 165 LYS A O 1
ATOM 1267 N N . VAL A 1 166 ? -14.149 -6.627 -0.786 1.00 89.50 166 VAL A N 1
ATOM 1268 C CA . VAL A 1 166 ? -13.012 -7.423 -1.256 1.00 89.50 166 VAL A CA 1
ATOM 1269 C C . VAL A 1 166 ? -13.529 -8.413 -2.302 1.00 89.50 166 VAL A C 1
ATOM 1271 O O . VAL A 1 166 ? -14.504 -9.125 -2.024 1.00 89.50 166 VAL A O 1
ATOM 1274 N N . PRO A 1 167 ? -12.955 -8.453 -3.514 1.00 84.69 167 PRO A N 1
ATOM 1275 C CA . PRO A 1 167 ? -13.284 -9.476 -4.500 1.00 84.69 167 PRO A CA 1
ATOM 1276 C C . PRO A 1 167 ? -13.031 -10.886 -3.942 1.00 84.69 167 PRO A C 1
ATOM 1278 O O . PRO A 1 167 ? -12.004 -11.145 -3.321 1.00 84.69 167 PRO A O 1
ATOM 1281 N N . LYS A 1 168 ? -13.980 -11.811 -4.136 1.00 83.38 168 LYS A N 1
ATOM 1282 C CA . LYS A 1 168 ? -13.839 -13.191 -3.645 1.00 83.38 168 LYS A CA 1
ATOM 1283 C C . LYS A 1 168 ? -12.832 -13.954 -4.506 1.00 83.38 168 LYS A C 1
ATOM 1285 O O . LYS A 1 168 ? -12.918 -13.879 -5.726 1.00 83.38 168 LYS A O 1
ATOM 1290 N N . ASN A 1 169 ? -11.962 -14.737 -3.864 1.00 80.44 169 ASN A N 1
ATOM 1291 C CA . ASN A 1 169 ? -10.993 -15.635 -4.510 1.00 80.44 169 ASN A CA 1
ATOM 1292 C C . ASN A 1 169 ? -10.036 -14.932 -5.487 1.00 80.44 169 ASN A C 1
ATOM 1294 O O . ASN A 1 169 ? -9.605 -15.534 -6.468 1.00 80.44 169 ASN A O 1
ATOM 1298 N N . MET A 1 170 ? -9.730 -13.654 -5.250 1.00 84.69 170 MET A N 1
ATOM 1299 C CA . MET A 1 170 ? -8.821 -12.912 -6.113 1.00 84.69 170 MET A CA 1
ATOM 1300 C C . MET A 1 170 ? -7.376 -13.155 -5.682 1.00 84.69 170 MET A C 1
ATOM 1302 O O . MET A 1 170 ? -7.008 -12.905 -4.533 1.00 84.69 170 MET A O 1
ATOM 1306 N N . VAL A 1 171 ? -6.585 -13.658 -6.624 1.00 90.25 171 VAL A N 1
ATOM 1307 C CA . VAL A 1 171 ? -5.151 -13.895 -6.488 1.00 90.25 171 VAL A CA 1
ATOM 1308 C C . VAL A 1 171 ? -4.457 -12.963 -7.465 1.00 90.25 171 VAL A C 1
ATOM 1310 O O . VAL A 1 171 ? -4.822 -12.926 -8.640 1.00 90.25 171 VAL A O 1
ATOM 1313 N N . PHE A 1 172 ? -3.486 -12.207 -6.973 1.00 93.19 172 PHE A N 1
ATOM 1314 C CA . PHE A 1 172 ? -2.666 -11.323 -7.790 1.00 93.19 172 PHE A CA 1
ATOM 1315 C C . PHE A 1 172 ? -1.243 -11.842 -7.845 1.00 93.19 172 PHE A C 1
ATOM 1317 O O . PHE A 1 172 ? -0.774 -12.483 -6.901 1.00 93.19 172 PHE A O 1
ATOM 1324 N N . ILE A 1 173 ? -0.567 -11.536 -8.942 1.00 94.38 173 ILE A N 1
ATOM 1325 C CA . ILE A 1 173 ? 0.847 -11.836 -9.110 1.00 94.38 173 ILE A CA 1
ATOM 1326 C C . ILE A 1 173 ? 1.653 -10.732 -8.431 1.00 94.38 173 ILE A C 1
ATOM 1328 O O . ILE A 1 173 ? 1.297 -9.563 -8.541 1.00 94.38 173 ILE A O 1
ATOM 1332 N N . ILE A 1 174 ? 2.731 -11.090 -7.743 1.00 94.56 174 ILE A N 1
ATOM 1333 C CA . ILE A 1 174 ? 3.704 -10.144 -7.180 1.00 94.56 174 ILE A CA 1
ATOM 1334 C C . ILE A 1 174 ? 5.123 -10.619 -7.504 1.00 94.56 174 ILE A C 1
ATOM 1336 O O . ILE A 1 174 ? 5.310 -11.772 -7.898 1.00 94.56 174 ILE A O 1
ATOM 1340 N N . LEU A 1 175 ? 6.112 -9.761 -7.270 1.00 91.56 175 LEU A N 1
ATOM 1341 C CA . LEU A 1 175 ? 7.519 -10.152 -7.207 1.00 91.56 175 LEU A CA 1
ATOM 1342 C C . LEU A 1 175 ? 7.958 -10.202 -5.739 1.00 91.56 175 LEU A C 1
ATOM 1344 O O . LEU A 1 175 ? 7.638 -9.290 -4.974 1.00 91.56 175 LEU A O 1
ATOM 1348 N N . ASP A 1 176 ? 8.644 -11.271 -5.333 1.00 87.56 176 ASP A N 1
ATOM 1349 C CA . ASP A 1 176 ? 9.295 -11.315 -4.020 1.00 87.56 176 ASP A CA 1
ATOM 1350 C C . ASP A 1 176 ? 10.628 -10.543 -4.014 1.00 87.56 176 ASP A C 1
ATOM 1352 O O . ASP A 1 176 ? 11.038 -9.945 -5.010 1.00 87.56 176 ASP A O 1
ATOM 1356 N N . ARG A 1 177 ? 11.321 -10.540 -2.868 1.00 81.25 177 ARG A N 1
ATOM 1357 C CA . ARG A 1 177 ? 12.608 -9.837 -2.703 1.00 81.25 177 ARG A CA 1
ATOM 1358 C C . ARG A 1 177 ? 13.729 -10.391 -3.587 1.00 81.25 177 ARG A C 1
ATOM 1360 O O . ARG A 1 177 ? 14.708 -9.691 -3.801 1.00 81.25 177 ARG A O 1
ATOM 1367 N N . SER A 1 178 ? 13.586 -11.619 -4.075 1.00 84.62 178 SER A N 1
ATOM 1368 C CA . SER A 1 178 ? 14.504 -12.267 -5.015 1.00 84.62 178 SER A CA 1
ATOM 1369 C C . SER A 1 178 ? 13.993 -12.175 -6.456 1.00 84.62 178 SER A C 1
ATOM 1371 O O . SER A 1 178 ? 14.462 -12.897 -7.330 1.00 84.62 178 SER A O 1
ATOM 1373 N N . LEU A 1 179 ? 13.024 -11.286 -6.706 1.00 87.31 179 LEU A N 1
ATOM 1374 C CA . LEU A 1 179 ? 12.418 -11.024 -8.007 1.00 87.31 179 LEU A CA 1
ATOM 1375 C C . LEU A 1 179 ? 11.714 -12.242 -8.619 1.00 87.31 179 LEU A C 1
ATOM 1377 O O . LEU A 1 179 ? 11.496 -12.273 -9.833 1.00 87.31 179 LEU A O 1
ATOM 1381 N N . HIS A 1 180 ? 11.311 -13.230 -7.813 1.00 90.50 180 HIS A N 1
ATOM 1382 C CA . HIS A 1 180 ? 10.516 -14.356 -8.295 1.00 90.50 180 HIS A CA 1
ATOM 1383 C C . HIS A 1 180 ? 9.033 -14.001 -8.352 1.00 90.50 180 HIS A C 1
ATOM 1385 O O . HIS A 1 180 ? 8.474 -13.390 -7.439 1.00 90.50 180 HIS A O 1
ATOM 1391 N N . ILE A 1 181 ? 8.376 -14.453 -9.419 1.00 92.50 181 ILE A N 1
ATOM 1392 C CA . ILE A 1 181 ? 6.923 -14.374 -9.562 1.00 92.50 181 ILE A CA 1
ATOM 1393 C C . ILE A 1 181 ? 6.266 -15.271 -8.510 1.00 92.50 181 ILE A C 1
ATOM 1395 O O . ILE A 1 181 ? 6.426 -16.492 -8.513 1.00 92.50 181 ILE A O 1
ATOM 1399 N N . THR A 1 182 ? 5.471 -14.659 -7.642 1.00 92.81 182 THR A N 1
ATOM 1400 C CA . THR A 1 182 ? 4.686 -15.331 -6.604 1.00 92.81 182 THR A CA 1
ATOM 1401 C C . THR A 1 182 ? 3.304 -14.684 -6.507 1.00 92.81 182 THR A C 1
ATOM 1403 O O . THR A 1 182 ? 2.827 -14.074 -7.468 1.00 92.81 182 THR A O 1
ATOM 1406 N N . GLN A 1 183 ? 2.601 -14.874 -5.393 1.00 93.44 183 GLN A N 1
ATOM 1407 C CA . GLN A 1 183 ? 1.196 -14.522 -5.255 1.00 93.44 183 GLN A CA 1
ATOM 1408 C C . GLN A 1 183 ? 0.905 -13.709 -3.996 1.00 93.44 183 GLN A C 1
ATOM 1410 O O . GLN A 1 183 ? 1.518 -13.883 -2.941 1.00 93.44 183 GLN A O 1
ATOM 1415 N N . THR A 1 184 ? -0.110 -12.854 -4.103 1.00 93.69 184 THR A N 1
ATOM 1416 C CA . THR A 1 184 ? -0.747 -12.202 -2.960 1.00 93.69 184 THR A CA 1
ATOM 1417 C C . THR A 1 184 ? -2.259 -12.366 -3.022 1.00 93.69 184 THR A C 1
ATOM 1419 O O . THR A 1 184 ? -2.862 -12.420 -4.097 1.00 93.69 184 THR A O 1
ATOM 1422 N N . THR A 1 185 ? -2.883 -12.449 -1.851 1.00 93.06 185 THR A N 1
ATOM 1423 C CA . THR A 1 185 ? -4.340 -12.514 -1.713 1.00 93.06 185 THR A CA 1
ATOM 1424 C C . THR A 1 185 ? -4.822 -11.476 -0.718 1.00 93.06 185 THR A C 1
ATOM 1426 O O . THR A 1 185 ? -4.082 -11.057 0.176 1.00 93.06 185 THR A O 1
ATOM 1429 N N . PHE A 1 186 ? -6.081 -11.071 -0.879 1.00 92.06 186 PHE A N 1
ATOM 1430 C CA . PHE A 1 186 ? -6.746 -10.125 0.002 1.00 92.06 186 PHE A CA 1
ATOM 1431 C C . PHE A 1 186 ? -8.018 -10.742 0.569 1.00 92.06 186 PHE A C 1
ATOM 1433 O O . PHE A 1 186 ? -8.837 -11.294 -0.168 1.00 92.06 186 PHE A O 1
ATOM 1440 N N . LEU A 1 187 ? -8.208 -10.610 1.876 1.00 88.19 187 LEU A N 1
ATOM 1441 C CA . LEU A 1 187 ? -9.384 -11.088 2.588 1.00 88.19 187 LEU A CA 1
ATOM 1442 C C . LEU A 1 187 ? -10.002 -9.946 3.390 1.00 88.19 187 LEU A C 1
ATOM 1444 O O . LEU A 1 187 ? -9.312 -9.070 3.914 1.00 88.19 187 LEU A O 1
ATOM 1448 N N . ALA A 1 188 ? -11.329 -9.949 3.496 1.00 84.00 188 ALA A N 1
ATOM 1449 C CA . ALA A 1 188 ? -12.016 -9.024 4.385 1.00 84.00 188 ALA A CA 1
ATOM 1450 C C . ALA A 1 188 ? -11.708 -9.412 5.838 1.00 84.00 188 ALA A C 1
ATOM 1452 O O . ALA A 1 188 ? -12.079 -10.499 6.285 1.00 84.00 188 ALA A O 1
ATOM 1453 N N . ALA A 1 189 ? -11.049 -8.522 6.576 1.00 71.38 189 ALA A N 1
ATOM 1454 C CA . ALA A 1 189 ? -10.803 -8.707 7.999 1.00 71.38 189 ALA A CA 1
ATOM 1455 C C . ALA A 1 189 ? -11.969 -8.146 8.835 1.00 71.38 189 ALA A C 1
ATOM 1457 O O . ALA A 1 189 ? -12.860 -7.444 8.345 1.00 71.38 189 ALA A O 1
ATOM 1458 N N . LYS A 1 190 ? -11.992 -8.480 10.130 1.00 72.19 190 LYS A N 1
ATOM 1459 C CA . LYS A 1 190 ? -13.058 -8.044 11.045 1.00 72.19 190 LYS A CA 1
ATOM 1460 C C . LYS A 1 190 ? -13.052 -6.520 11.209 1.00 72.19 190 LYS A C 1
ATOM 1462 O O . LYS A 1 190 ? -11.998 -5.902 11.326 1.00 72.19 190 LYS A O 1
ATOM 1467 N N . LYS A 1 191 ? -14.241 -5.919 11.292 1.00 69.50 191 LYS A N 1
ATOM 1468 C CA . LYS A 1 191 ? -14.403 -4.519 11.710 1.00 69.50 191 LYS A CA 1
ATOM 1469 C C . LYS A 1 191 ? -14.002 -4.398 13.185 1.00 69.50 191 LYS A C 1
ATOM 1471 O O . LYS A 1 191 ? -14.485 -5.180 14.004 1.00 69.50 191 LYS A O 1
ATOM 1476 N N . ILE A 1 192 ? -13.148 -3.437 13.526 1.00 67.06 192 ILE A N 1
ATOM 1477 C CA . ILE A 1 192 ? -12.759 -3.148 14.917 1.00 67.06 192 ILE A CA 1
ATOM 1478 C C . ILE A 1 192 ? -13.332 -1.798 15.362 1.00 67.06 192 ILE A C 1
ATOM 1480 O O . ILE A 1 192 ? -13.593 -0.931 14.534 1.00 67.06 192 ILE A O 1
ATOM 1484 N N . LYS A 1 193 ? -13.550 -1.625 16.669 1.00 64.12 193 LYS A N 1
ATOM 1485 C CA . LYS A 1 193 ? -13.798 -0.309 17.278 1.00 64.12 193 LYS A CA 1
ATOM 1486 C C . LYS A 1 193 ? -12.486 0.200 17.865 1.00 64.12 193 LYS A C 1
ATOM 1488 O O . LYS A 1 193 ? -11.744 -0.582 18.458 1.00 64.12 193 LYS A O 1
ATOM 1493 N N . VAL A 1 194 ? -12.209 1.489 17.718 1.00 61.53 194 VAL A N 1
ATOM 1494 C CA . VAL A 1 194 ? -10.945 2.107 18.136 1.00 61.53 194 VAL A CA 1
ATOM 1495 C C . VAL A 1 194 ? -11.186 2.971 19.383 1.00 61.53 194 VAL A C 1
ATOM 1497 O O . VAL A 1 194 ? -12.046 3.838 19.378 1.00 61.53 194 VAL A O 1
ATOM 1500 N N . HIS A 1 195 ? -10.439 2.728 20.468 1.00 53.84 195 HIS A N 1
ATOM 1501 C CA . HIS A 1 195 ? -10.387 3.587 21.671 1.00 53.84 195 HIS A CA 1
ATOM 1502 C C . HIS A 1 195 ? -11.710 3.865 22.418 1.00 53.84 195 HIS A C 1
ATOM 1504 O O . HIS A 1 195 ? -11.874 4.916 23.026 1.00 53.84 195 HIS A O 1
ATOM 1510 N N . GLY A 1 196 ? -12.658 2.923 22.435 1.00 55.16 196 GLY A N 1
ATOM 1511 C CA . GLY A 1 196 ? -13.920 3.084 23.181 1.00 55.16 196 GLY A CA 1
ATOM 1512 C C . GLY A 1 196 ? -14.944 4.002 22.501 1.00 55.16 196 GLY A C 1
ATOM 1513 O O . GLY A 1 196 ? -16.126 3.945 22.837 1.00 55.16 196 GLY A O 1
ATOM 1514 N N . GLU A 1 197 ? -14.533 4.753 21.479 1.00 56.16 197 GLU A N 1
ATOM 1515 C CA . GLU A 1 197 ? -15.428 5.373 20.509 1.00 56.16 197 GLU A CA 1
ATOM 1516 C C . GLU A 1 197 ? -15.738 4.367 19.388 1.00 56.16 197 GLU A C 1
ATOM 1518 O O . GLU A 1 197 ? -14.901 3.576 18.944 1.00 56.16 197 GLU A O 1
ATOM 1523 N N . THR A 1 198 ? -16.992 4.325 18.939 1.00 57.75 198 THR A N 1
ATOM 1524 C CA . THR A 1 198 ? -17.382 3.418 17.851 1.00 57.75 198 THR A CA 1
ATOM 1525 C C . THR A 1 198 ? -17.018 4.057 16.515 1.00 57.75 198 THR A C 1
ATOM 1527 O O . THR A 1 198 ? -17.882 4.584 15.825 1.00 57.75 198 THR A O 1
ATOM 1530 N N . VAL A 1 199 ? -15.736 4.018 16.153 1.00 69.38 199 VAL A N 1
ATOM 1531 C CA . VAL A 1 199 ? -15.310 4.292 14.776 1.00 69.38 199 VAL A CA 1
ATOM 1532 C C . VAL A 1 199 ? -15.375 2.978 14.014 1.00 69.38 199 VAL A C 1
ATOM 1534 O O . VAL A 1 199 ? -14.630 2.044 14.303 1.00 69.38 199 VAL A O 1
ATOM 1537 N N . GLU A 1 200 ? -16.321 2.875 13.086 1.00 73.00 200 GLU A N 1
ATOM 1538 C CA . GLU A 1 200 ? -16.407 1.723 12.197 1.00 73.00 200 GLU A CA 1
ATOM 1539 C C . GLU A 1 200 ? -15.240 1.762 11.206 1.00 73.00 200 GLU A C 1
ATOM 1541 O O . GLU A 1 200 ? -15.087 2.723 10.451 1.00 73.00 200 GLU A O 1
ATOM 1546 N N . VAL A 1 201 ? -14.427 0.706 11.196 1.00 85.50 201 VAL A N 1
ATOM 1547 C CA . VAL A 1 201 ? -13.340 0.547 10.225 1.00 85.50 201 VAL A CA 1
ATOM 1548 C C . VAL A 1 201 ? -13.579 -0.647 9.315 1.00 85.50 201 VAL A C 1
ATOM 1550 O O . VAL A 1 201 ? -14.230 -1.627 9.687 1.00 85.50 201 VAL A O 1
ATOM 1553 N N . PHE A 1 202 ? -13.018 -0.577 8.115 1.00 88.81 202 PHE A N 1
ATOM 1554 C CA . PHE A 1 202 ? -12.936 -1.692 7.187 1.00 88.81 202 PHE A CA 1
ATOM 1555 C C . PHE A 1 202 ? -11.572 -2.362 7.323 1.00 88.81 202 PHE A C 1
ATOM 1557 O O . PHE A 1 202 ? -10.548 -1.731 7.070 1.00 88.81 202 PHE A O 1
ATOM 1564 N N . GLY A 1 203 ? -11.565 -3.616 7.765 1.00 91.19 203 GLY A N 1
ATOM 1565 C CA . GLY A 1 203 ? -10.352 -4.408 7.893 1.00 91.19 203 GLY A CA 1
ATOM 1566 C C . GLY A 1 203 ? -10.040 -5.156 6.602 1.00 91.19 203 GLY A C 1
ATOM 1567 O O . GLY A 1 203 ? -10.935 -5.711 5.962 1.00 91.19 203 GLY A O 1
ATOM 1568 N N . LEU A 1 204 ? -8.763 -5.220 6.265 1.00 93.38 204 LEU A N 1
ATOM 1569 C CA . LEU A 1 204 ? -8.237 -5.971 5.144 1.00 93.38 204 LEU A CA 1
ATOM 1570 C C . LEU A 1 204 ? -7.021 -6.772 5.604 1.00 93.38 204 LEU A C 1
ATOM 1572 O O . LEU A 1 204 ? -6.115 -6.238 6.244 1.00 93.38 204 LEU A O 1
ATOM 1576 N N . GLU A 1 205 ? -7.018 -8.055 5.282 1.00 93.81 205 GLU A N 1
ATOM 1577 C CA . GLU A 1 205 ? -5.870 -8.930 5.454 1.00 93.81 205 GLU A CA 1
ATOM 1578 C C . GLU A 1 205 ? -5.227 -9.157 4.088 1.00 93.81 205 GLU A C 1
ATOM 1580 O O . GLU A 1 205 ? -5.920 -9.520 3.139 1.00 93.81 205 GLU A O 1
ATOM 1585 N N . ARG A 1 206 ? -3.918 -8.925 3.985 1.00 94.19 206 ARG A N 1
ATOM 1586 C CA . ARG A 1 206 ? -3.114 -9.249 2.805 1.00 94.19 206 ARG A CA 1
ATOM 1587 C C . ARG A 1 206 ? -2.133 -10.350 3.172 1.00 94.19 206 ARG A C 1
ATOM 1589 O O . ARG A 1 206 ? -1.361 -10.183 4.114 1.00 94.19 206 ARG A O 1
ATOM 1596 N N . MET A 1 207 ? -2.131 -11.432 2.408 1.00 93.44 207 MET A N 1
ATOM 1597 C CA . MET A 1 207 ? -1.114 -12.478 2.500 1.00 93.44 207 MET A CA 1
ATOM 1598 C C . MET A 1 207 ? -0.139 -12.329 1.335 1.00 93.44 207 MET A C 1
ATOM 1600 O O . MET A 1 207 ? -0.568 -12.169 0.193 1.00 93.44 207 MET A O 1
ATOM 1604 N N . VAL A 1 208 ? 1.156 -12.355 1.625 1.00 91.44 208 VAL A N 1
ATOM 1605 C CA . VAL A 1 208 ? 2.260 -12.216 0.668 1.00 91.44 208 VAL A CA 1
ATOM 1606 C C . VAL A 1 208 ? 3.072 -13.502 0.726 1.00 91.44 208 VAL A C 1
ATOM 1608 O O . VAL A 1 208 ? 3.673 -13.786 1.763 1.00 91.44 208 VAL A O 1
ATOM 1611 N N . CYS A 1 209 ? 3.053 -14.291 -0.345 1.00 89.19 209 CYS A N 1
ATOM 1612 C CA . CYS A 1 209 ? 3.806 -15.541 -0.427 1.00 89.19 209 CYS A CA 1
ATOM 1613 C C . CYS A 1 209 ? 5.255 -15.278 -0.859 1.00 89.19 209 CYS A C 1
ATOM 1615 O O . CYS A 1 209 ? 5.512 -14.354 -1.625 1.00 89.19 209 CYS A O 1
ATOM 1617 N N . SER A 1 210 ? 6.183 -16.118 -0.413 1.00 84.81 210 SER A N 1
ATOM 1618 C CA . SER A 1 210 ? 7.566 -16.196 -0.901 1.00 84.81 210 SER A CA 1
ATOM 1619 C C . SER A 1 210 ? 7.758 -17.469 -1.729 1.00 84.81 210 SER A C 1
ATOM 1621 O O . SER A 1 210 ? 7.045 -18.454 -1.509 1.00 84.81 210 SER A O 1
ATOM 1623 N N . ALA A 1 211 ? 8.726 -17.481 -2.651 1.00 80.19 211 ALA A N 1
ATOM 1624 C CA . ALA A 1 211 ? 9.088 -18.689 -3.399 1.00 80.19 211 ALA A CA 1
ATOM 1625 C C . ALA A 1 211 ? 9.531 -19.854 -2.484 1.00 80.19 211 ALA A C 1
ATOM 1627 O O . ALA A 1 211 ? 9.282 -21.016 -2.804 1.00 80.19 211 ALA A O 1
ATOM 1628 N N . ASP A 1 212 ? 10.095 -19.548 -1.310 1.00 80.12 212 ASP A N 1
ATOM 1629 C CA . ASP A 1 212 ? 10.578 -20.539 -0.333 1.00 80.12 212 ASP A CA 1
ATOM 1630 C C . ASP A 1 212 ? 9.460 -21.226 0.482 1.00 80.12 212 ASP A C 1
ATOM 1632 O O . ASP A 1 212 ? 9.730 -22.043 1.361 1.00 80.12 212 ASP A O 1
ATOM 1636 N N . GLY A 1 213 ? 8.188 -20.908 0.211 1.00 76.06 213 GLY A N 1
ATOM 1637 C CA . GLY A 1 213 ? 7.026 -21.481 0.903 1.00 76.06 213 GLY A CA 1
ATOM 1638 C C . GLY A 1 213 ? 6.609 -20.745 2.181 1.00 76.06 213 GLY A C 1
ATOM 1639 O O . GLY A 1 213 ? 5.548 -21.038 2.738 1.00 76.06 213 GLY A O 1
ATOM 1640 N N . ASP A 1 214 ? 7.388 -19.754 2.615 1.00 83.56 214 ASP A N 1
ATOM 1641 C CA . ASP A 1 214 ? 7.007 -18.830 3.681 1.00 83.56 214 ASP A CA 1
ATOM 1642 C C . ASP A 1 214 ? 5.955 -17.817 3.207 1.00 83.56 214 ASP A C 1
ATOM 1644 O O . ASP A 1 214 ? 5.815 -17.520 2.018 1.00 83.56 214 ASP A O 1
ATOM 1648 N N . HIS A 1 215 ? 5.216 -17.241 4.155 1.00 88.44 215 HIS A N 1
ATOM 1649 C CA . HIS A 1 215 ? 4.300 -16.139 3.879 1.00 88.44 215 HIS A CA 1
ATOM 1650 C C . HIS A 1 215 ? 4.337 -15.091 4.986 1.00 88.44 215 HIS A C 1
ATOM 1652 O O . HIS A 1 215 ? 4.561 -15.386 6.160 1.00 88.44 215 HIS A O 1
ATOM 1658 N N . SER A 1 216 ? 4.076 -13.846 4.601 1.00 91.44 216 SER A N 1
ATOM 1659 C CA . SER A 1 216 ? 3.847 -12.739 5.523 1.00 91.44 216 SER A CA 1
ATOM 1660 C C . SER A 1 216 ? 2.403 -12.276 5.434 1.00 91.44 216 SER A C 1
ATOM 1662 O O . SER A 1 216 ? 1.866 -12.089 4.343 1.00 91.44 216 SER A O 1
ATOM 1664 N N . THR A 1 217 ? 1.787 -12.039 6.588 1.00 94.12 217 THR A N 1
ATOM 1665 C CA . THR A 1 217 ? 0.413 -11.538 6.672 1.00 94.12 217 THR A CA 1
ATOM 1666 C C . THR A 1 217 ? 0.406 -10.120 7.216 1.00 94.12 217 THR A C 1
ATOM 1668 O O . THR A 1 217 ? 1.054 -9.821 8.219 1.00 94.12 217 THR A O 1
ATOM 1671 N N . TRP A 1 218 ? -0.359 -9.249 6.571 1.00 94.25 218 TRP A N 1
ATOM 1672 C CA . TRP A 1 218 ? -0.549 -7.857 6.952 1.00 94.25 218 TRP A CA 1
ATOM 1673 C C . TRP A 1 218 ? -2.015 -7.584 7.249 1.00 94.25 218 TRP A C 1
ATOM 1675 O O . TRP A 1 218 ? -2.894 -7.968 6.481 1.00 94.25 218 TRP A O 1
ATOM 1685 N N . HIS A 1 219 ? -2.274 -6.870 8.339 1.00 93.56 219 HIS A N 1
ATOM 1686 C CA . HIS A 1 219 ? -3.588 -6.337 8.679 1.00 93.56 219 HIS A CA 1
ATOM 1687 C C . HIS A 1 219 ? -3.588 -4.828 8.500 1.00 93.56 219 HIS A C 1
ATOM 1689 O O . HIS A 1 219 ? -2.819 -4.124 9.156 1.00 93.56 219 HIS A O 1
ATOM 1695 N N . SER A 1 220 ? -4.490 -4.343 7.655 1.00 93.50 220 SER A N 1
ATOM 1696 C CA . SER A 1 220 ? -4.720 -2.923 7.399 1.00 93.50 220 SER A CA 1
ATOM 1697 C C . SER A 1 220 ? -6.165 -2.579 7.741 1.00 93.50 220 SER A C 1
ATOM 1699 O O . SER A 1 220 ? -7.094 -3.274 7.336 1.00 93.50 220 SER A O 1
ATOM 1701 N N . TYR A 1 221 ? -6.371 -1.504 8.490 1.00 91.94 221 TYR A N 1
ATOM 1702 C CA . TYR A 1 221 ? -7.690 -1.032 8.896 1.00 91.94 221 TYR A CA 1
ATOM 1703 C C . TYR A 1 221 ? -7.899 0.370 8.363 1.00 91.94 221 TYR A C 1
ATOM 1705 O O . TYR A 1 221 ? -7.061 1.235 8.586 1.00 91.94 221 TYR A O 1
ATOM 1713 N N . PHE A 1 222 ? -9.026 0.597 7.703 1.00 91.00 222 PHE A N 1
ATOM 1714 C CA . PHE A 1 222 ? -9.335 1.847 7.022 1.00 91.00 222 PHE A CA 1
ATOM 1715 C C . PHE A 1 222 ? -10.592 2.493 7.593 1.00 91.00 222 PHE A C 1
ATOM 1717 O O . PHE A 1 222 ? -11.589 1.818 7.861 1.00 91.00 222 PHE A O 1
ATOM 1724 N N . LEU A 1 223 ? -10.570 3.813 7.725 1.00 88.75 223 LEU A N 1
ATOM 1725 C CA . LEU A 1 223 ? -11.729 4.628 8.068 1.00 88.75 223 LEU A CA 1
ATOM 1726 C C . LEU A 1 223 ? -12.782 4.604 6.942 1.00 88.75 223 LEU A C 1
ATOM 1728 O O . LEU A 1 223 ? -12.559 4.103 5.836 1.00 88.75 223 LEU A O 1
ATOM 1732 N N . ASN A 1 224 ? -13.970 5.152 7.205 1.00 84.81 224 ASN A N 1
ATOM 1733 C CA . ASN A 1 224 ? -15.050 5.211 6.210 1.00 84.81 224 ASN A CA 1
ATOM 1734 C C . ASN A 1 224 ? -14.735 6.080 4.989 1.00 84.81 224 ASN A C 1
ATOM 1736 O O . ASN A 1 224 ? -15.250 5.804 3.912 1.00 84.81 224 ASN A O 1
ATOM 1740 N N . ASN A 1 225 ? -13.840 7.052 5.138 1.00 85.38 225 ASN A N 1
ATOM 1741 C CA . ASN A 1 225 ? -13.310 7.877 4.053 1.00 85.38 225 ASN A CA 1
ATOM 1742 C C . ASN A 1 225 ? -12.105 7.234 3.327 1.00 85.38 225 ASN A C 1
ATOM 1744 O O . ASN A 1 225 ? -11.473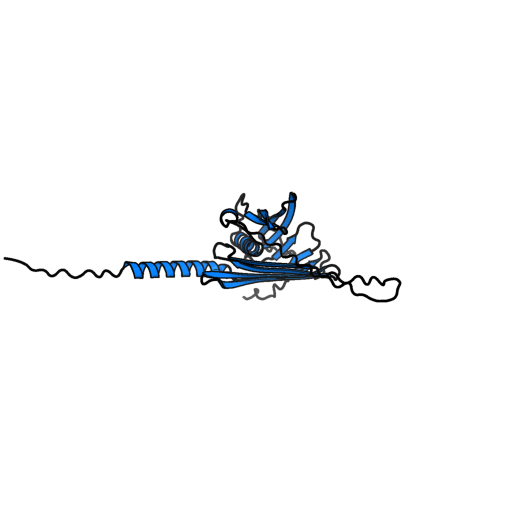 7.890 2.506 1.00 85.38 225 ASN A O 1
ATOM 1748 N N . GLY A 1 226 ? -11.760 5.976 3.636 1.00 88.12 226 GLY A N 1
ATOM 1749 C CA . GLY A 1 226 ? -10.679 5.234 2.980 1.00 88.12 226 GLY A CA 1
ATOM 1750 C C . GLY A 1 226 ? -9.272 5.526 3.503 1.00 88.12 226 GLY A C 1
ATOM 1751 O O . GLY A 1 226 ? -8.332 4.898 3.033 1.00 88.12 226 GLY A O 1
ATOM 1752 N N . TYR A 1 227 ? -9.110 6.424 4.474 1.00 90.19 227 TYR A N 1
ATOM 1753 C CA . TYR A 1 227 ? -7.810 6.683 5.093 1.00 90.19 227 TYR A CA 1
ATOM 1754 C C . TYR A 1 227 ? -7.377 5.522 5.984 1.00 90.19 227 TYR A C 1
ATOM 1756 O O . TYR A 1 227 ? -8.210 4.908 6.663 1.00 90.19 227 TYR A O 1
ATOM 1764 N N . LEU A 1 228 ? -6.084 5.218 5.989 1.00 91.00 228 LEU A N 1
ATOM 1765 C CA . LEU A 1 228 ? -5.529 4.144 6.801 1.00 91.00 228 LEU A CA 1
ATOM 1766 C C . LEU A 1 228 ? -5.581 4.551 8.275 1.00 91.00 228 LEU A C 1
ATOM 1768 O O . LEU A 1 228 ? -4.991 5.546 8.656 1.00 91.00 228 LEU A O 1
ATOM 1772 N N . ALA A 1 229 ? -6.282 3.783 9.106 1.00 89.31 229 ALA A N 1
ATOM 1773 C CA . ALA A 1 229 ? -6.361 3.962 10.556 1.00 89.31 229 ALA A CA 1
ATOM 1774 C C . ALA A 1 229 ? -5.215 3.246 11.287 1.00 89.31 229 ALA A C 1
ATOM 1776 O O . ALA A 1 229 ? -4.696 3.739 12.291 1.00 89.31 229 ALA A O 1
ATOM 1777 N N . SER A 1 230 ? -4.862 2.048 10.814 1.00 89.88 230 SER A N 1
ATOM 1778 C CA . SER A 1 230 ? -3.823 1.208 11.408 1.00 89.88 230 SER A CA 1
ATOM 1779 C C . SER A 1 230 ? -3.296 0.190 10.399 1.00 89.88 230 SER A C 1
ATOM 1781 O O . SER A 1 230 ? -4.077 -0.336 9.605 1.00 89.88 230 SER A O 1
ATOM 1783 N N . ARG A 1 231 ? -2.003 -0.137 10.466 1.00 91.94 231 ARG A N 1
ATOM 1784 C CA . ARG A 1 231 ? -1.363 -1.205 9.678 1.00 91.94 231 ARG A CA 1
ATOM 1785 C C . ARG A 1 231 ? -0.357 -1.972 10.535 1.00 91.94 231 ARG A C 1
ATOM 1787 O O . ARG A 1 231 ? 0.430 -1.367 11.262 1.00 91.94 231 ARG A O 1
ATOM 1794 N N . LYS A 1 232 ? -0.385 -3.304 10.465 1.00 90.75 232 LYS A N 1
ATOM 1795 C CA . LYS A 1 232 ? 0.500 -4.201 11.228 1.00 90.75 232 LYS A CA 1
ATOM 1796 C C . LYS A 1 232 ? 0.861 -5.437 10.411 1.00 90.75 232 LYS A C 1
ATOM 1798 O O . LYS A 1 232 ? -0.022 -6.050 9.818 1.00 90.75 232 LYS A O 1
ATOM 1803 N N . GLN A 1 233 ? 2.126 -5.844 10.448 1.00 92.25 233 GLN A N 1
ATOM 1804 C CA . GLN A 1 233 ? 2.531 -7.187 10.031 1.00 92.25 233 GLN A CA 1
ATOM 1805 C C . GLN A 1 233 ? 2.306 -8.166 11.190 1.00 92.25 233 GLN A C 1
ATOM 1807 O O . GLN A 1 233 ? 2.724 -7.914 12.324 1.00 92.25 233 GLN A O 1
ATOM 1812 N N . VAL A 1 234 ? 1.633 -9.283 10.926 1.00 89.94 234 VAL A N 1
ATOM 1813 C CA . VAL A 1 234 ? 1.392 -10.331 11.925 1.00 89.94 234 VAL A CA 1
ATOM 1814 C C . VAL A 1 234 ? 2.736 -10.888 12.402 1.00 89.94 234 VAL A C 1
ATOM 1816 O O . VAL A 1 234 ? 3.590 -11.231 11.594 1.00 89.94 234 VAL A O 1
ATOM 1819 N N . GLY A 1 235 ? 2.926 -10.945 13.722 1.00 87.75 235 GLY A N 1
ATOM 1820 C CA . GLY A 1 235 ? 4.187 -11.359 14.350 1.00 87.75 235 GLY A CA 1
ATOM 1821 C C . GLY A 1 235 ? 5.196 -10.229 14.589 1.00 87.75 235 GLY A C 1
ATOM 1822 O O . GLY A 1 235 ? 6.128 -10.425 15.363 1.00 87.75 235 GLY A O 1
ATOM 1823 N N . SER A 1 236 ? 4.999 -9.038 14.011 1.00 85.50 236 SER A N 1
ATOM 1824 C CA . SER A 1 236 ? 5.855 -7.874 14.278 1.00 85.50 236 SER A CA 1
ATOM 1825 C C . SER A 1 236 ? 5.466 -7.166 15.590 1.00 85.50 236 SER A C 1
ATOM 1827 O O . SER A 1 236 ? 4.267 -7.005 15.856 1.00 85.50 236 SER A O 1
ATOM 1829 N N . PRO A 1 237 ? 6.439 -6.685 16.395 1.00 84.31 237 PRO A N 1
ATOM 1830 C CA . PRO A 1 237 ? 6.184 -5.888 17.600 1.00 84.31 237 PRO A CA 1
ATOM 1831 C C . PRO A 1 237 ? 5.852 -4.415 17.298 1.00 84.31 237 PRO A C 1
ATOM 1833 O O . PRO A 1 237 ? 5.776 -3.583 18.207 1.00 84.31 237 PRO A O 1
ATOM 1836 N N . VAL A 1 238 ? 5.713 -4.070 16.014 1.00 85.75 238 VAL A N 1
ATOM 1837 C CA . VAL A 1 238 ? 5.519 -2.706 15.525 1.00 85.75 238 VAL A CA 1
ATOM 1838 C C . VAL A 1 238 ? 4.148 -2.571 14.868 1.00 85.75 238 VAL A C 1
ATOM 1840 O O . VAL A 1 238 ? 3.710 -3.431 14.102 1.00 85.75 238 VAL A O 1
ATOM 1843 N N . THR A 1 239 ? 3.458 -1.470 15.163 1.00 86.69 239 THR A N 1
ATOM 1844 C CA . THR A 1 239 ? 2.156 -1.127 14.579 1.00 86.69 239 THR A CA 1
ATOM 1845 C C . THR A 1 239 ? 2.144 0.327 14.123 1.00 86.69 239 THR A C 1
ATOM 1847 O O . THR A 1 239 ? 2.495 1.217 14.892 1.00 86.69 239 THR A O 1
ATOM 1850 N N . MET A 1 240 ? 1.680 0.582 12.904 1.00 88.62 240 MET A N 1
ATOM 1851 C CA . MET A 1 240 ? 1.414 1.929 12.395 1.00 88.62 240 MET A CA 1
ATOM 1852 C C . MET A 1 240 ? -0.002 2.345 12.796 1.00 88.62 240 MET A C 1
ATOM 1854 O O . MET A 1 240 ? -0.926 1.557 12.592 1.00 88.62 240 MET A O 1
ATOM 1858 N N . LYS A 1 241 ? -0.201 3.544 13.353 1.00 86.81 241 LYS A N 1
ATOM 1859 C CA . LYS A 1 241 ? -1.522 4.058 13.768 1.00 86.81 241 LYS A CA 1
ATOM 1860 C C . LYS A 1 241 ? -1.668 5.547 13.476 1.00 86.81 241 LYS A C 1
ATOM 1862 O O . LYS A 1 241 ? -0.717 6.308 13.627 1.00 86.81 241 LYS A O 1
ATOM 1867 N N . VAL A 1 242 ? -2.875 5.969 13.112 1.00 79.88 242 VAL A N 1
ATOM 1868 C CA . VAL A 1 242 ? -3.207 7.394 12.954 1.00 79.88 242 VAL A CA 1
ATOM 1869 C C . VAL A 1 242 ? -3.025 8.143 14.270 1.00 79.88 242 VAL A C 1
ATOM 1871 O O . VAL A 1 242 ? -3.412 7.659 15.336 1.00 79.88 242 VAL A O 1
ATOM 1874 N N . ILE A 1 243 ? -2.469 9.351 14.176 1.00 62.78 243 ILE A N 1
ATOM 1875 C CA . ILE A 1 243 ? -2.410 10.301 15.285 1.00 62.78 243 ILE A CA 1
ATOM 1876 C C . ILE A 1 243 ? -3.827 10.777 15.574 1.00 62.78 243 ILE A C 1
ATOM 1878 O O . ILE A 1 243 ? -4.498 11.340 14.711 1.00 62.78 243 ILE A O 1
ATOM 1882 N N . HIS A 1 244 ? -4.285 10.579 16.805 1.00 49.59 244 HIS A N 1
ATOM 1883 C CA . HIS A 1 244 ? -5.535 11.161 17.267 1.00 49.59 244 HIS A CA 1
ATOM 1884 C C . HIS A 1 244 ? -5.369 12.683 17.418 1.00 49.59 244 HIS A C 1
ATOM 1886 O O . HIS A 1 244 ? -5.158 13.196 18.510 1.00 49.59 244 HIS A O 1
ATOM 1892 N N . GLU A 1 245 ? -5.535 13.418 16.325 1.00 38.62 245 GLU A N 1
ATOM 1893 C CA . GLU A 1 245 ? -6.200 14.714 16.370 1.00 38.62 245 GLU A CA 1
ATOM 1894 C C . GLU A 1 245 ? -7.504 14.619 15.573 1.00 38.62 245 GLU A C 1
ATOM 1896 O O . GLU A 1 245 ? -7.699 15.267 14.550 1.00 38.62 245 GLU A O 1
ATOM 1901 N N . LEU A 1 246 ? -8.495 13.921 16.140 1.00 41.62 246 LEU A N 1
ATOM 1902 C CA . LEU A 1 246 ? -9.864 14.447 16.096 1.00 41.62 246 LEU A CA 1
ATOM 1903 C C . LEU A 1 246 ? -9.892 15.734 16.943 1.00 41.62 246 LEU A C 1
ATOM 1905 O O . LEU A 1 246 ? -10.503 15.814 18.011 1.00 41.62 246 LEU A O 1
ATOM 1909 N N . SER A 1 247 ? -9.146 16.743 16.494 1.00 32.25 247 SER A N 1
ATOM 1910 C CA . SER A 1 247 ? -9.190 18.100 17.006 1.00 32.25 247 SER A CA 1
ATOM 1911 C C . SER A 1 247 ? -10.583 18.619 16.695 1.00 32.25 247 SER A C 1
ATOM 1913 O O . SER A 1 247 ? -10.858 18.979 15.561 1.00 32.25 247 SER A O 1
ATOM 1915 N N . LYS A 1 248 ? -11.488 18.506 17.677 1.00 37.09 248 LYS A N 1
ATOM 1916 C CA . LYS A 1 248 ? -12.627 19.377 18.042 1.00 37.09 248 LYS A CA 1
ATOM 1917 C C . LYS A 1 248 ? -13.209 20.347 16.982 1.00 37.09 248 LYS A C 1
ATOM 1919 O O . LYS A 1 248 ? -13.685 21.414 17.359 1.00 37.09 248 LYS A O 1
ATOM 1924 N N . LYS A 1 249 ? -13.236 20.009 15.693 1.00 35.78 249 LYS A N 1
ATOM 1925 C CA . LYS A 1 249 ? -13.702 20.898 14.615 1.00 35.78 249 LYS A CA 1
ATOM 1926 C C . LYS A 1 249 ? -14.944 20.406 13.876 1.00 35.78 249 LYS A C 1
ATOM 1928 O O . LYS A 1 249 ? -15.510 21.193 13.136 1.00 35.78 249 LYS A O 1
ATOM 1933 N N . ASP A 1 250 ? -15.444 19.214 14.208 1.00 35.28 250 ASP A N 1
ATOM 1934 C CA . ASP A 1 250 ? -16.789 18.746 13.819 1.00 35.28 250 ASP A CA 1
ATOM 1935 C C . ASP A 1 250 ? -17.850 18.933 14.919 1.00 35.28 250 ASP A C 1
ATOM 1937 O O . ASP A 1 250 ? -18.977 18.461 14.814 1.00 35.28 250 ASP A O 1
ATOM 1941 N N . ARG A 1 251 ? -17.541 19.697 15.977 1.00 36.47 251 ARG A N 1
ATOM 1942 C CA . ARG A 1 251 ? -18.587 20.312 16.818 1.00 36.47 251 ARG A CA 1
ATOM 1943 C C . ARG A 1 251 ? -18.852 21.733 16.332 1.00 36.47 251 ARG A C 1
ATOM 1945 O O . ARG A 1 251 ? -18.611 22.701 17.048 1.00 36.47 251 ARG A O 1
ATOM 1952 N N . GLY A 1 252 ? -19.300 21.839 15.087 1.00 34.03 252 GLY A N 1
ATOM 1953 C CA . GLY A 1 252 ? -19.708 23.086 14.456 1.00 34.03 252 GLY A CA 1
ATOM 1954 C C . GLY A 1 252 ? -21.193 23.061 14.113 1.00 34.03 252 GLY A C 1
ATOM 1955 O O . GLY A 1 252 ? -21.518 22.696 12.997 1.00 34.03 252 GLY A O 1
ATOM 1956 N N . LYS A 1 253 ? -22.014 23.484 15.087 1.00 33.88 253 LYS A N 1
ATOM 1957 C CA . LYS A 1 253 ? -23.430 23.910 15.017 1.00 33.88 253 LYS A CA 1
ATOM 1958 C C . LYS A 1 253 ? -24.454 22.996 14.342 1.00 33.88 253 LYS A C 1
ATOM 1960 O O . LYS A 1 253 ? -24.493 22.931 13.100 1.00 33.88 253 LYS A O 1
#

InterPro domains:
  IPR048777 Ciliogenesis-associated TTC17-interacting protein, N-terminal domain [PF21772] (30-237)

Secondary structure (DSSP, 8-state):
-------------HHHHHHHHHHHHHHHHHHHHHGGG-EEEEEEEEETTS-EEEEEEEEEEEEEETTEEEEEEEEEEEEEETTEEEEEEEEEEE-TT--EEEEEEEEEE-PPP-----TTS-------------------TTTSTTB--HHHHHHHHHHHHHTT-PPTT-EEEEE-TT--EEEEEEEEEPP--BTTB----EEEEEEEE-TTS-EEEEEEEE-TTS-EEEEEETT-SEEEE------S-S---

pLDDT: mean 78.94, std 18.48, range [32.25, 98.06]

Sequence (253 aa):
MEEDDVPAVATESQPEEELEAAAEESKHEEESKLQKCVFSESLLVMSDCGGVLGEFSMSVELTHRALEPCVILHARSHGAIDGSPCGTSVTAYLTADLEVLEEDYHEYVKVSPLNITSFQGRPNPLWAKDVTEEECVSYPMSVLRGLVTEGSSMLLMRLMALRKKVPKNMVFIILDRSLHITQTTFLAAKKIKVHGETVEVFGLERMVCSADGDHSTWHSYFLNNGYLASRKQVGSPVTMKVIHELSKKDRGK

Radius of gyration: 25.81 Å; chains: 1; bounding box: 83×45×96 Å